Protein AF-A0A1G9NU63-F1 (afdb_monomer_lite)

Structure (mmCIF, N/CA/C/O backbone):
data_AF-A0A1G9NU63-F1
#
_entry.id   AF-A0A1G9NU63-F1
#
loop_
_atom_site.group_PDB
_atom_site.id
_atom_site.type_symbol
_atom_site.label_atom_id
_atom_site.label_alt_id
_atom_site.label_comp_id
_atom_site.label_asym_id
_atom_site.label_entity_id
_atom_site.label_seq_id
_atom_site.pdbx_PDB_ins_code
_atom_site.Cartn_x
_atom_site.Cartn_y
_atom_site.Cartn_z
_atom_site.occupancy
_atom_site.B_iso_or_equiv
_atom_site.auth_seq_id
_atom_site.auth_comp_id
_atom_site.auth_asym_id
_atom_site.auth_atom_id
_atom_site.pdbx_PDB_model_num
ATOM 1 N N . MET A 1 1 ? 9.792 -2.516 23.838 1.00 51.31 1 MET A N 1
ATOM 2 C CA . MET A 1 1 ? 8.933 -1.411 23.366 1.00 51.31 1 MET A CA 1
ATOM 3 C C . MET A 1 1 ? 9.734 -0.629 22.354 1.00 51.31 1 MET A C 1
ATOM 5 O O . MET A 1 1 ? 10.845 -0.239 22.684 1.00 51.31 1 MET A O 1
ATOM 9 N N . ILE A 1 2 ? 9.206 -0.459 21.147 1.00 63.31 2 ILE A N 1
ATOM 10 C CA . ILE A 1 2 ? 9.801 0.417 20.136 1.00 63.31 2 ILE A CA 1
ATOM 11 C C . ILE A 1 2 ? 9.764 1.854 20.677 1.00 63.31 2 ILE A C 1
ATOM 13 O O . ILE A 1 2 ? 8.702 2.333 21.075 1.00 63.31 2 ILE A O 1
ATOM 17 N N . GLU A 1 3 ? 10.911 2.529 20.731 1.00 85.31 3 GLU A N 1
ATOM 18 C CA . GLU A 1 3 ? 10.996 3.927 21.155 1.00 85.31 3 GLU A CA 1
ATOM 19 C C . GLU A 1 3 ? 10.728 4.834 19.948 1.00 85.31 3 GLU A C 1
ATOM 21 O O . GLU A 1 3 ? 11.630 5.141 19.172 1.00 85.31 3 GLU A O 1
ATOM 26 N N . LEU A 1 4 ? 9.464 5.242 19.769 1.00 91.00 4 LEU A N 1
ATOM 27 C CA . LEU A 1 4 ? 9.032 6.019 18.598 1.00 91.00 4 LEU A CA 1
ATOM 28 C C . LEU A 1 4 ? 9.867 7.295 18.393 1.00 91.00 4 LEU A C 1
ATOM 30 O O . LEU A 1 4 ? 10.166 7.634 17.254 1.00 91.00 4 LEU A O 1
ATOM 34 N N . GLN A 1 5 ? 10.266 7.974 19.476 1.00 92.00 5 GLN A N 1
ATOM 35 C CA . GLN A 1 5 ? 11.103 9.176 19.400 1.00 92.00 5 GLN A CA 1
ATOM 36 C C . GLN A 1 5 ? 12.458 8.888 18.730 1.00 92.00 5 GLN A C 1
ATOM 38 O O . GLN A 1 5 ? 12.863 9.632 17.845 1.00 92.00 5 GLN A O 1
ATOM 43 N N . GLY A 1 6 ? 13.116 7.779 19.086 1.00 91.62 6 GLY A N 1
ATOM 44 C CA . GLY A 1 6 ? 14.399 7.399 18.491 1.00 91.62 6 GLY A CA 1
ATOM 45 C C . GLY A 1 6 ? 14.294 7.134 16.989 1.00 91.62 6 GLY A C 1
ATOM 46 O O . GLY A 1 6 ? 15.113 7.635 16.226 1.00 91.62 6 GLY A O 1
ATOM 47 N N . LEU A 1 7 ? 13.239 6.433 16.557 1.00 91.06 7 LEU A N 1
ATOM 48 C CA . LEU A 1 7 ? 13.000 6.163 15.134 1.00 91.06 7 LEU A CA 1
ATOM 49 C C . LEU A 1 7 ? 12.723 7.437 14.331 1.00 91.06 7 LEU A C 1
ATOM 51 O O . LEU A 1 7 ? 13.228 7.583 13.220 1.00 91.06 7 LEU A O 1
ATOM 55 N N . ILE A 1 8 ? 11.916 8.364 14.863 1.00 92.81 8 ILE A N 1
ATOM 56 C CA . ILE A 1 8 ? 11.651 9.609 14.130 1.00 92.81 8 ILE A CA 1
ATOM 57 C C . ILE A 1 8 ? 12.892 10.502 14.056 1.00 92.81 8 ILE A C 1
ATOM 59 O O . ILE A 1 8 ? 13.082 11.158 13.036 1.00 92.81 8 ILE A O 1
ATOM 63 N N . ASP A 1 9 ? 13.751 10.496 15.079 1.00 92.38 9 ASP A N 1
ATOM 64 C CA . ASP A 1 9 ? 15.001 11.261 15.075 1.00 92.38 9 ASP A CA 1
ATOM 65 C C . ASP A 1 9 ? 16.014 10.674 14.080 1.00 92.38 9 ASP A C 1
ATOM 67 O O . ASP A 1 9 ? 16.633 11.425 13.324 1.00 92.38 9 ASP A O 1
ATOM 71 N N . GLU A 1 10 ? 16.142 9.344 14.029 1.00 92.12 10 GLU A N 1
ATOM 72 C CA . GLU A 1 10 ? 17.009 8.627 13.082 1.00 92.12 10 GLU A CA 1
ATOM 73 C C . GLU A 1 10 ? 16.644 8.930 11.621 1.00 92.12 10 GLU A C 1
ATOM 75 O O . GLU A 1 10 ? 17.516 9.214 10.799 1.00 92.12 10 GLU A O 1
ATOM 80 N N . HIS A 1 11 ? 15.345 8.943 11.318 1.00 91.44 11 HIS A N 1
ATOM 81 C CA . HIS A 1 11 ? 14.812 9.113 9.962 1.00 91.44 11 HIS A CA 1
ATOM 82 C C . HIS A 1 11 ? 14.377 10.554 9.638 1.00 91.44 11 HIS A C 1
ATOM 84 O O . HIS A 1 11 ? 13.784 10.827 8.589 1.00 91.44 11 HIS A O 1
ATOM 90 N N . GLY A 1 12 ? 14.648 11.507 10.536 1.00 90.81 12 GLY A N 1
ATOM 91 C CA . GLY A 1 12 ? 14.327 12.925 10.346 1.00 90.81 12 GLY A CA 1
ATOM 92 C C . GLY A 1 12 ? 12.831 13.221 10.161 1.00 90.81 12 GLY A C 1
ATOM 93 O O . GLY A 1 12 ? 12.467 14.160 9.445 1.00 90.81 12 GLY A O 1
ATOM 94 N N . VAL A 1 13 ? 11.953 12.418 10.765 1.00 92.25 13 VAL A N 1
ATOM 95 C CA . VAL A 1 13 ? 10.498 12.622 10.780 1.00 92.25 13 VAL A CA 1
ATOM 96 C C . VAL A 1 13 ? 10.135 13.676 11.830 1.00 92.25 13 VAL A C 1
ATOM 98 O O . VAL A 1 13 ? 10.615 13.648 12.958 1.00 92.25 13 VAL A O 1
ATOM 101 N N . VAL A 1 14 ? 9.281 14.641 11.467 1.00 92.38 14 VAL A N 1
ATOM 102 C CA . VAL A 1 14 ? 8.998 15.823 12.309 1.00 92.38 14 VAL A CA 1
ATOM 103 C C . VAL A 1 14 ? 8.096 15.472 13.491 1.00 92.38 14 VAL A C 1
ATOM 105 O O . VAL A 1 14 ? 8.274 15.987 14.597 1.00 92.38 14 VAL A O 1
ATOM 108 N N . GLY A 1 15 ? 7.118 14.606 13.256 1.00 94.12 15 GLY A N 1
ATOM 109 C CA . GLY A 1 15 ? 6.217 14.099 14.276 1.00 94.12 15 GLY A CA 1
ATOM 110 C C . GLY A 1 15 ? 5.492 12.856 13.795 1.00 94.12 15 GLY A C 1
ATOM 111 O O . GLY A 1 15 ? 5.301 12.658 12.595 1.00 94.12 15 GLY A O 1
ATOM 112 N N . ALA A 1 16 ? 5.102 12.002 14.734 1.00 96.19 16 ALA A N 1
ATOM 113 C CA . ALA A 1 16 ? 4.433 10.752 14.423 1.00 96.19 16 ALA A CA 1
ATOM 114 C C . ALA A 1 16 ? 3.448 10.323 15.510 1.00 96.19 16 ALA A C 1
ATOM 116 O O . ALA A 1 16 ? 3.637 10.597 16.696 1.00 96.19 16 ALA A O 1
ATOM 117 N N . GLN A 1 17 ? 2.423 9.594 15.082 1.00 96.75 17 GLN A N 1
ATOM 118 C CA . GLN A 1 17 ? 1.586 8.750 15.920 1.00 96.75 17 GLN A CA 1
ATOM 119 C C . GLN A 1 17 ? 1.702 7.310 15.444 1.00 96.75 17 GLN A C 1
ATOM 121 O O . GLN A 1 17 ? 1.628 7.038 14.245 1.00 96.75 17 GLN A O 1
ATOM 126 N N . PHE A 1 18 ? 1.805 6.391 16.389 1.00 96.06 18 PHE A N 1
ATOM 127 C CA . PHE A 1 18 ? 1.842 4.963 16.133 1.00 96.06 18 PHE A CA 1
ATOM 128 C C . PHE A 1 18 ? 0.811 4.267 17.016 1.00 96.06 18 PHE A C 1
ATOM 130 O O . PHE A 1 18 ? 0.725 4.570 18.204 1.00 96.06 18 PHE A O 1
ATOM 137 N N . ALA A 1 19 ? 0.037 3.347 16.446 1.00 96.81 19 ALA A N 1
ATOM 138 C CA . ALA A 1 19 ? -0.950 2.564 17.178 1.00 96.81 19 ALA A CA 1
ATOM 139 C C . ALA A 1 19 ? -0.943 1.098 16.735 1.00 96.81 19 ALA A C 1
ATOM 141 O O . ALA A 1 19 ? -0.814 0.794 15.546 1.00 96.81 19 ALA A O 1
ATOM 142 N N . VAL A 1 20 ? -1.139 0.198 17.698 1.00 96.31 20 VAL A N 1
ATOM 143 C CA . VAL A 1 20 ? -1.258 -1.247 17.487 1.00 96.31 20 VAL A CA 1
ATOM 144 C C . VAL A 1 20 ? -2.533 -1.747 18.147 1.00 96.31 20 VAL A C 1
ATOM 146 O O . VAL A 1 20 ? -2.765 -1.475 19.321 1.00 96.31 20 VAL A O 1
ATOM 149 N N . LEU A 1 21 ? -3.338 -2.499 17.400 1.00 96.75 21 LEU A N 1
ATOM 150 C CA . LEU A 1 21 ? -4.354 -3.399 17.937 1.00 96.75 21 LEU A CA 1
ATOM 151 C C . LEU A 1 21 ? -3.729 -4.786 18.079 1.00 96.75 21 LEU A C 1
ATOM 153 O O . LEU A 1 21 ? -3.285 -5.348 17.078 1.00 96.75 21 LEU A O 1
ATOM 157 N N . ALA A 1 22 ? -3.720 -5.326 19.292 1.00 94.62 22 ALA A N 1
ATOM 158 C CA . ALA A 1 22 ? -3.326 -6.699 19.596 1.00 94.62 22 ALA A CA 1
ATOM 159 C C . ALA A 1 22 ? -4.117 -7.181 20.819 1.00 94.62 22 ALA A C 1
ATOM 161 O O . ALA A 1 22 ? -4.454 -6.381 21.689 1.00 94.62 22 ALA A O 1
ATOM 162 N N . ASP A 1 23 ? -4.475 -8.466 20.861 1.00 91.81 23 ASP A N 1
ATOM 163 C CA . ASP A 1 23 ? -5.262 -9.059 21.957 1.00 91.81 23 ASP A CA 1
ATOM 164 C C . ASP A 1 23 ? -6.577 -8.309 22.276 1.00 91.81 23 ASP A C 1
ATOM 166 O O . ASP A 1 23 ? -7.064 -8.307 23.403 1.00 91.81 23 ASP A O 1
ATOM 170 N N . GLY A 1 24 ? -7.173 -7.661 21.265 1.00 90.44 24 GLY A N 1
ATOM 171 C CA . GLY A 1 24 ? -8.412 -6.880 21.387 1.00 90.44 24 GLY A CA 1
ATOM 172 C C . GLY A 1 24 ? -8.237 -5.445 21.903 1.00 90.44 24 GLY A C 1
ATOM 173 O O . GLY A 1 24 ? -9.181 -4.652 21.805 1.00 90.44 24 GLY A O 1
ATOM 174 N N . GLU A 1 25 ? -7.039 -5.088 22.360 1.00 94.19 25 GLU A N 1
ATOM 175 C CA . GLU A 1 25 ? -6.704 -3.792 22.949 1.00 94.19 25 GLU A CA 1
ATOM 176 C C . GLU A 1 25 ? -5.893 -2.920 21.986 1.00 94.19 25 GLU A C 1
ATOM 178 O O . GLU A 1 25 ? -5.091 -3.416 21.193 1.00 94.19 25 GLU A O 1
ATOM 183 N N . ILE A 1 26 ? -6.098 -1.601 22.055 1.00 96.69 26 ILE A N 1
ATOM 184 C CA . ILE A 1 26 ? -5.335 -0.630 21.262 1.00 96.69 26 ILE A CA 1
ATOM 185 C C . ILE A 1 26 ? -4.326 0.063 22.172 1.00 96.69 26 ILE A C 1
ATOM 187 O O . ILE A 1 26 ? -4.708 0.700 23.150 1.00 96.69 26 ILE A O 1
ATOM 191 N N . THR A 1 27 ? -3.047 -0.031 21.817 1.00 95.06 27 THR A N 1
ATOM 192 C CA . THR A 1 27 ? -1.965 0.742 22.438 1.00 95.06 27 THR A CA 1
ATOM 193 C C . THR A 1 27 ? -1.426 1.745 21.431 1.00 95.06 27 THR A C 1
ATOM 195 O O . THR A 1 27 ? -1.140 1.380 20.291 1.00 95.06 27 THR A O 1
ATOM 198 N N . ASP A 1 28 ? -1.274 2.999 21.840 1.00 95.94 28 ASP A N 1
ATOM 199 C CA . ASP A 1 28 ? -0.834 4.094 20.986 1.00 95.94 28 ASP A CA 1
ATOM 200 C C . ASP A 1 28 ? 0.178 5.014 21.673 1.00 95.94 28 ASP A C 1
ATOM 202 O O . ASP A 1 28 ? 0.192 5.196 22.889 1.00 95.94 28 ASP A O 1
ATOM 206 N N . VAL A 1 29 ? 1.060 5.588 20.860 1.00 95.94 29 VAL A N 1
ATOM 207 C CA . VAL A 1 29 ? 2.108 6.517 21.282 1.00 95.94 29 VAL A CA 1
ATOM 208 C C . VAL A 1 29 ? 2.256 7.635 20.254 1.00 95.94 29 VAL A C 1
ATOM 210 O O . VAL A 1 29 ? 1.954 7.470 19.071 1.00 95.94 29 VAL A O 1
ATOM 213 N N . ALA A 1 30 ? 2.732 8.787 20.714 1.00 96.75 30 ALA A N 1
ATOM 214 C CA . ALA A 1 30 ? 2.957 9.974 19.901 1.00 96.75 30 ALA A CA 1
ATOM 215 C C . ALA A 1 30 ? 4.318 10.596 20.230 1.00 96.75 30 ALA A C 1
ATOM 217 O O . ALA A 1 30 ? 4.755 10.556 21.381 1.00 96.75 30 ALA A O 1
ATOM 218 N N . ALA A 1 31 ? 4.974 11.168 19.221 1.00 95.94 31 ALA A N 1
ATOM 219 C CA . ALA A 1 31 ? 6.286 11.798 19.339 1.00 95.94 31 ALA A CA 1
ATOM 220 C C . ALA A 1 31 ? 6.438 12.972 18.354 1.00 95.94 31 ALA A C 1
ATOM 222 O O . ALA A 1 31 ? 5.769 13.023 17.319 1.00 95.94 31 ALA A O 1
ATOM 223 N N . GLY A 1 32 ? 7.333 13.914 18.665 1.00 94.56 32 GLY A N 1
ATOM 224 C CA . GLY A 1 32 ? 7.626 15.077 17.820 1.00 94.56 32 GLY A CA 1
ATOM 225 C C . GLY A 1 32 ? 6.527 16.153 17.776 1.00 94.56 32 GLY A C 1
ATOM 226 O O . GLY A 1 32 ? 5.775 16.354 18.735 1.00 94.56 32 GLY A O 1
ATOM 227 N N . VAL A 1 33 ? 6.465 16.903 16.669 1.00 92.12 33 VAL A N 1
ATOM 228 C CA . VAL A 1 33 ? 5.563 18.060 16.495 1.00 92.12 33 VAL A CA 1
ATOM 229 C C . VAL A 1 33 ? 4.718 17.977 15.217 1.00 92.12 33 VAL A C 1
ATOM 231 O O . VAL A 1 33 ? 5.144 17.463 14.187 1.00 92.12 33 VAL A O 1
ATOM 234 N N . LEU A 1 34 ? 3.506 18.536 15.258 1.00 86.12 34 LEU A N 1
ATOM 235 C CA . LEU A 1 34 ? 2.566 18.534 14.127 1.00 86.12 34 LEU A CA 1
ATOM 236 C C . LEU A 1 34 ? 3.050 19.381 12.946 1.00 86.12 34 LEU A C 1
ATOM 238 O O . LEU A 1 34 ? 2.721 19.110 11.794 1.00 86.12 34 LEU A O 1
ATOM 242 N N . SER A 1 35 ? 3.811 20.435 13.232 1.00 80.62 35 SER A N 1
ATOM 243 C CA . SER A 1 35 ? 4.345 21.350 12.229 1.00 80.62 35 SER A CA 1
ATOM 244 C C . SER A 1 35 ? 5.632 21.984 12.733 1.00 80.62 35 SER A C 1
ATOM 246 O O . SER A 1 35 ? 5.705 22.422 13.882 1.00 80.62 35 SER A O 1
ATOM 248 N N . ALA A 1 36 ? 6.628 22.101 11.853 1.00 75.25 36 ALA A N 1
ATOM 249 C CA . ALA A 1 36 ? 7.880 22.790 12.155 1.00 75.25 36 ALA A CA 1
ATOM 250 C C . ALA A 1 36 ? 7.665 24.273 12.518 1.00 75.25 36 ALA A C 1
ATOM 252 O O . ALA A 1 36 ? 8.425 24.825 13.311 1.00 75.25 36 ALA A O 1
ATOM 253 N N . GLY A 1 37 ? 6.618 24.901 11.967 1.00 81.56 37 GLY A N 1
ATOM 254 C CA . GLY A 1 37 ? 6.305 26.309 12.206 1.00 81.56 37 GLY A CA 1
ATOM 255 C C . GLY A 1 37 ? 5.652 26.554 13.565 1.00 81.56 37 GLY A C 1
ATOM 256 O O . GLY A 1 37 ? 6.129 27.382 14.334 1.00 81.56 37 GLY A O 1
ATOM 257 N N . THR A 1 38 ? 4.570 25.833 13.881 1.00 85.06 38 THR A N 1
ATOM 258 C CA . THR A 1 38 ? 3.850 26.029 15.155 1.00 85.06 38 THR A CA 1
ATOM 259 C C . THR A 1 38 ? 4.517 25.316 16.322 1.00 85.06 38 THR A C 1
ATOM 261 O O . THR A 1 38 ? 4.305 25.703 17.469 1.00 85.06 38 THR A O 1
ATOM 264 N N . ARG A 1 39 ? 5.296 24.262 16.040 1.00 87.75 39 ARG A N 1
ATOM 265 C CA . ARG A 1 39 ? 5.914 23.369 17.029 1.00 87.75 39 ARG A CA 1
ATOM 266 C C . ARG A 1 39 ? 4.911 22.785 18.031 1.00 87.75 39 ARG A C 1
ATOM 268 O O . ARG A 1 39 ? 5.302 22.380 19.122 1.00 87.75 39 ARG A O 1
ATOM 275 N N . ALA A 1 40 ? 3.627 22.745 17.665 1.00 90.88 40 ALA A N 1
ATOM 276 C CA . ALA A 1 40 ? 2.598 22.132 18.490 1.00 90.88 40 ALA A CA 1
ATOM 277 C C . ALA A 1 40 ? 2.935 20.643 18.676 1.00 90.88 40 ALA A C 1
ATOM 279 O O . ALA A 1 40 ? 3.215 19.978 17.672 1.00 90.88 40 ALA A O 1
ATOM 280 N N . PRO A 1 41 ? 2.946 20.122 19.914 1.00 93.88 41 PRO A N 1
ATOM 281 C CA . PRO A 1 41 ? 3.305 18.733 20.160 1.00 93.88 41 PRO A CA 1
ATOM 282 C C . PRO A 1 41 ? 2.293 17.799 19.502 1.00 93.88 41 PRO A C 1
ATOM 284 O O . PRO A 1 41 ? 1.092 18.081 19.501 1.00 93.88 41 PRO A O 1
ATOM 287 N N . VAL A 1 42 ? 2.775 16.678 18.967 1.00 95.19 42 VAL A N 1
ATOM 288 C CA . VAL A 1 42 ? 1.884 15.573 18.607 1.00 95.19 42 VAL A CA 1
ATOM 289 C C . VAL A 1 42 ? 1.388 14.924 19.897 1.00 95.19 42 VAL A C 1
ATOM 291 O O . VAL A 1 42 ? 2.164 14.613 20.797 1.00 95.19 42 VAL A O 1
ATOM 294 N N . THR A 1 43 ? 0.082 14.714 19.986 1.00 95.31 43 THR A N 1
ATOM 295 C CA . THR A 1 43 ? -0.582 13.924 21.035 1.00 95.31 43 THR A CA 1
ATOM 296 C C . THR A 1 43 ? -1.236 12.705 20.398 1.00 95.31 43 THR A C 1
ATOM 298 O O . THR A 1 43 ? -1.417 12.700 19.187 1.00 95.31 43 THR A O 1
ATOM 301 N N . THR A 1 44 ? -1.652 11.696 21.164 1.00 95.62 44 THR A N 1
ATOM 302 C CA . THR A 1 44 ? -2.426 10.546 20.638 1.00 95.62 44 THR A CA 1
ATOM 303 C C . THR A 1 44 ? -3.790 10.944 20.058 1.00 95.62 44 THR A C 1
ATOM 305 O O . THR A 1 44 ? -4.319 10.256 19.195 1.00 95.62 44 THR A O 1
ATOM 308 N N . GLU A 1 45 ? -4.312 12.106 20.455 1.00 94.94 45 GLU A N 1
ATOM 309 C CA . GLU A 1 45 ? -5.582 12.672 19.974 1.00 94.94 45 GLU A CA 1
ATOM 310 C C . GLU A 1 45 ? -5.410 13.609 18.767 1.00 94.94 45 GLU A C 1
ATOM 312 O O . GLU A 1 45 ? -6.377 14.160 18.243 1.00 94.94 45 GLU A O 1
ATOM 317 N N . SER A 1 46 ? -4.170 13.859 18.337 1.00 94.19 46 SER A N 1
ATOM 318 C CA . SER A 1 46 ? -3.915 14.718 17.182 1.00 94.19 46 SER A CA 1
ATOM 319 C C . SER A 1 46 ? -4.471 14.093 15.903 1.00 94.19 46 SER A C 1
ATOM 321 O O . SER A 1 46 ? -4.386 12.883 15.701 1.00 94.19 46 SER A O 1
ATOM 323 N N . LEU A 1 47 ? -5.019 14.925 15.020 1.00 92.19 47 LEU A N 1
ATOM 324 C CA . LEU A 1 47 ? -5.573 14.477 13.745 1.00 92.19 47 LEU A CA 1
ATOM 325 C C . LEU A 1 47 ? -4.545 14.643 12.628 1.00 92.19 47 LEU A C 1
ATOM 327 O O . LEU A 1 47 ? -3.959 15.717 12.474 1.00 92.19 47 LEU A O 1
ATOM 331 N N . PHE A 1 48 ? -4.395 13.607 11.806 1.00 91.62 48 PHE A N 1
ATOM 332 C CA . PHE A 1 48 ? -3.616 13.649 10.570 1.00 91.62 48 PHE A CA 1
ATOM 333 C C . PHE A 1 48 ? -4.527 13.367 9.383 1.00 91.62 48 PHE A C 1
ATOM 335 O O . PHE A 1 48 ? -5.496 12.611 9.482 1.00 91.62 48 PHE A O 1
ATOM 342 N N . GLN A 1 49 ? -4.208 13.954 8.230 1.00 89.75 49 GLN A N 1
ATOM 343 C CA . GLN A 1 49 ? -4.858 13.551 6.990 1.00 89.75 49 GLN A CA 1
ATOM 344 C C . GLN A 1 49 ? -4.416 12.132 6.632 1.00 89.75 49 GLN A C 1
ATOM 346 O O . GLN A 1 49 ? -3.231 11.885 6.421 1.00 89.75 49 GLN A O 1
ATOM 351 N N . ILE A 1 50 ? -5.371 11.215 6.489 1.00 89.75 50 ILE A N 1
ATOM 352 C CA . ILE A 1 50 ? -5.083 9.810 6.150 1.00 89.75 50 ILE A CA 1
ATOM 353 C C . ILE A 1 50 ? -5.025 9.555 4.638 1.00 89.75 50 ILE A C 1
ATOM 355 O O . ILE A 1 50 ? -4.995 8.411 4.185 1.00 89.75 50 ILE A O 1
ATOM 359 N N . ALA A 1 51 ? -5.036 10.630 3.842 1.00 90.75 51 ALA A N 1
ATOM 360 C CA . ALA A 1 51 ? -4.855 10.611 2.395 1.00 90.75 51 ALA A CA 1
ATOM 361 C C . ALA A 1 51 ? -5.643 9.465 1.724 1.00 90.75 51 ALA A C 1
ATOM 363 O O . ALA A 1 51 ? -6.857 9.345 1.916 1.00 90.75 51 ALA A O 1
ATOM 364 N N . SER A 1 52 ? -4.975 8.611 0.944 1.00 91.38 52 SER A N 1
ATOM 365 C CA . SER A 1 52 ? -5.629 7.530 0.202 1.00 91.38 52 SER A CA 1
ATOM 366 C C . SER A 1 52 ? -6.222 6.416 1.066 1.00 91.38 52 SER A C 1
ATOM 368 O O . SER A 1 52 ? -7.073 5.705 0.544 1.00 91.38 52 SER A O 1
ATOM 370 N N . ILE A 1 53 ? -5.906 6.306 2.363 1.00 93.19 53 ILE A N 1
ATOM 371 C CA . ILE A 1 53 ? -6.626 5.377 3.256 1.00 93.19 53 ILE A CA 1
ATOM 372 C C . ILE A 1 53 ? -8.128 5.728 3.302 1.00 93.19 53 ILE A C 1
ATOM 374 O O . ILE A 1 53 ? -8.966 4.847 3.472 1.00 93.19 53 ILE A O 1
ATOM 378 N N . THR A 1 54 ? -8.503 6.985 3.022 1.00 91.94 54 THR A N 1
ATOM 379 C CA . THR A 1 54 ? -9.905 7.413 2.823 1.00 91.94 54 THR A CA 1
ATOM 380 C C . THR A 1 54 ? -10.669 6.525 1.830 1.00 91.94 54 THR A C 1
ATOM 382 O O . THR A 1 54 ? -11.870 6.327 1.988 1.00 91.94 54 THR A O 1
ATOM 385 N N . LYS A 1 55 ? -9.999 5.947 0.822 1.00 90.19 55 LYS A N 1
ATOM 386 C CA . LYS A 1 55 ? -10.638 5.064 -0.169 1.00 90.19 55 LYS A CA 1
ATOM 387 C C . LYS A 1 55 ? -11.263 3.831 0.472 1.00 90.19 55 LYS A C 1
ATOM 389 O O . LYS A 1 55 ? -12.324 3.400 0.035 1.00 90.19 55 LYS A O 1
ATOM 394 N N . VAL A 1 56 ? -10.646 3.312 1.531 1.00 91.31 56 VAL A N 1
ATOM 395 C CA . VAL A 1 56 ? -11.171 2.171 2.283 1.00 91.31 56 VAL A CA 1
ATOM 396 C C . VAL A 1 56 ? -12.507 2.527 2.943 1.00 91.31 56 VAL A C 1
ATOM 398 O O . VAL A 1 56 ? -13.448 1.736 2.920 1.00 91.31 56 VAL A O 1
ATOM 401 N N . TRP A 1 57 ? -12.625 3.742 3.483 1.00 88.75 57 TRP A N 1
ATOM 402 C CA . TRP A 1 57 ? -13.870 4.235 4.071 1.00 88.75 57 TRP A CA 1
ATOM 403 C C . TRP A 1 57 ? -14.968 4.362 3.022 1.00 88.75 57 TRP A C 1
ATOM 405 O O . TRP A 1 57 ? -16.064 3.845 3.224 1.00 88.75 57 TRP A O 1
ATOM 415 N N . THR A 1 58 ? -14.663 4.972 1.872 1.00 89.88 58 THR A N 1
ATOM 416 C CA . THR A 1 58 ? -15.610 5.046 0.753 1.00 89.88 58 THR A CA 1
ATOM 417 C C . THR A 1 58 ? -16.049 3.653 0.306 1.00 89.88 58 THR A C 1
ATOM 419 O O . THR A 1 58 ? -17.244 3.412 0.178 1.00 89.88 58 THR A O 1
ATOM 422 N N . ALA A 1 59 ? -15.109 2.721 0.121 1.00 90.88 59 ALA A N 1
ATOM 423 C CA . ALA A 1 59 ? -15.421 1.348 -0.266 1.00 90.88 59 ALA A CA 1
ATOM 424 C C . ALA A 1 59 ? -16.312 0.644 0.770 1.00 90.88 59 ALA A C 1
ATOM 426 O O . ALA A 1 59 ? -17.200 -0.113 0.399 1.00 90.88 59 ALA A O 1
ATOM 427 N N . THR A 1 60 ? -16.130 0.939 2.059 1.00 91.88 60 THR A N 1
ATOM 428 C CA . THR A 1 60 ? -16.964 0.384 3.138 1.00 91.88 60 THR A CA 1
ATOM 429 C C . THR A 1 60 ? -18.390 0.919 3.071 1.00 91.88 60 THR A C 1
ATOM 431 O O . THR A 1 60 ? -19.337 0.148 3.161 1.00 91.88 60 THR A O 1
ATOM 434 N N . LEU A 1 61 ? -18.559 2.225 2.845 1.00 91.06 61 LEU A N 1
ATOM 435 C CA . LEU A 1 61 ? -19.883 2.826 2.655 1.00 91.06 61 LEU A CA 1
ATOM 436 C C . LEU A 1 61 ? -20.592 2.264 1.414 1.00 91.06 61 LEU A C 1
ATOM 438 O O . LEU A 1 61 ? -21.792 2.014 1.451 1.00 91.06 61 LEU A O 1
ATOM 442 N N . VAL A 1 62 ? -19.849 2.038 0.328 1.00 89.88 62 VAL A N 1
ATOM 443 C CA . VAL A 1 62 ? -20.357 1.374 -0.883 1.00 89.88 62 VAL A CA 1
ATOM 444 C C . VAL A 1 62 ? -20.793 -0.057 -0.567 1.00 89.88 62 VAL A C 1
ATOM 446 O O . VAL A 1 62 ? -21.896 -0.444 -0.942 1.00 89.88 62 VAL A O 1
ATOM 449 N N . GLN A 1 63 ? -19.979 -0.822 0.166 1.00 93.00 63 GLN A N 1
ATOM 450 C CA . GLN A 1 63 ? -20.324 -2.187 0.557 1.00 93.00 63 GLN A CA 1
ATOM 451 C C . GLN A 1 63 ? -21.569 -2.237 1.451 1.00 93.00 63 GLN A C 1
ATOM 453 O O . GLN A 1 63 ? -22.371 -3.152 1.303 1.00 93.00 63 GLN A O 1
ATOM 458 N N . GLU A 1 64 ? -21.791 -1.255 2.328 1.00 92.50 64 GLU A N 1
ATOM 459 C CA . GLU A 1 64 ? -23.035 -1.198 3.107 1.00 92.50 64 GLU A CA 1
ATOM 460 C C . GLU A 1 64 ? -24.271 -1.004 2.226 1.00 92.50 64 GLU A C 1
ATOM 462 O O . GLU A 1 64 ? -25.278 -1.679 2.420 1.00 92.50 64 GLU A O 1
ATOM 467 N N . LEU A 1 65 ? -24.193 -0.166 1.187 1.00 92.19 65 LEU A N 1
ATOM 468 C CA . LEU A 1 65 ? -25.293 -0.034 0.224 1.00 92.19 65 LEU A CA 1
ATOM 469 C C . LEU A 1 65 ? -25.571 -1.349 -0.515 1.00 92.19 65 LEU A C 1
ATOM 471 O O . LEU A 1 65 ? -26.730 -1.654 -0.798 1.00 92.19 65 LEU A O 1
ATOM 475 N N . VAL A 1 66 ? -24.531 -2.136 -0.803 1.00 91.81 66 VAL A N 1
ATOM 476 C CA . VAL A 1 66 ? -24.671 -3.475 -1.395 1.00 91.81 66 VAL A CA 1
ATOM 477 C C . VAL A 1 66 ? -25.342 -4.432 -0.414 1.00 91.81 66 VAL A C 1
ATOM 479 O O . VAL A 1 66 ? -26.293 -5.119 -0.780 1.00 91.81 66 VAL A O 1
ATOM 482 N N . ASN A 1 67 ? -24.913 -4.432 0.851 1.00 91.88 67 ASN A N 1
ATOM 483 C CA . ASN A 1 67 ? -25.505 -5.261 1.904 1.00 91.88 67 ASN A CA 1
ATOM 484 C C . ASN A 1 67 ? -26.994 -4.940 2.121 1.00 91.88 67 ASN A C 1
ATOM 486 O O . ASN A 1 67 ? -27.797 -5.837 2.367 1.00 91.88 67 ASN A O 1
ATOM 490 N N . GLU A 1 68 ? -27.372 -3.666 1.995 1.00 94.62 68 GLU A N 1
ATOM 491 C CA . GLU A 1 68 ? -28.760 -3.192 2.054 1.00 94.62 68 GLU A CA 1
ATOM 492 C C . GLU A 1 68 ? -29.575 -3.513 0.781 1.00 94.62 68 GLU A C 1
ATOM 494 O O . GLU A 1 68 ? -30.766 -3.203 0.724 1.00 94.62 68 GLU A O 1
ATOM 499 N N . GLY A 1 69 ? -28.963 -4.101 -0.254 1.00 91.56 69 GLY A N 1
ATOM 500 C CA . GLY A 1 69 ? -29.602 -4.380 -1.546 1.00 91.56 69 GLY A CA 1
ATOM 501 C C . GLY A 1 69 ? -29.906 -3.124 -2.370 1.00 91.56 69 GLY A C 1
ATOM 502 O O . GLY A 1 69 ? -30.758 -3.151 -3.257 1.00 91.56 69 GLY A O 1
ATOM 503 N N . ARG A 1 70 ? -29.250 -2.002 -2.059 1.00 91.00 70 ARG A N 1
ATOM 504 C CA . ARG A 1 70 ? -29.442 -0.693 -2.709 1.00 91.00 70 ARG A CA 1
ATOM 505 C C . ARG A 1 70 ? -28.428 -0.418 -3.814 1.00 91.00 70 ARG A C 1
ATOM 507 O O . ARG A 1 70 ? -28.583 0.563 -4.539 1.00 91.00 70 ARG A O 1
ATOM 514 N N . LEU A 1 71 ? -27.397 -1.249 -3.914 1.00 88.19 71 LEU A N 1
ATOM 515 C CA . LEU A 1 71 ? -26.373 -1.204 -4.944 1.00 88.19 71 LEU A CA 1
ATOM 516 C C . LEU A 1 71 ? -26.011 -2.634 -5.356 1.00 88.19 71 LEU A C 1
ATOM 518 O O . LEU A 1 71 ? -25.987 -3.529 -4.517 1.00 88.19 71 LEU A O 1
ATOM 522 N N . ASP A 1 72 ? -25.716 -2.830 -6.636 1.00 85.31 72 ASP A N 1
ATOM 523 C CA . ASP A 1 72 ? -25.201 -4.086 -7.179 1.00 85.31 72 ASP A CA 1
ATOM 524 C C . ASP A 1 72 ? -23.753 -3.868 -7.638 1.00 85.31 72 ASP A C 1
ATOM 526 O O . ASP A 1 72 ? -23.482 -2.914 -8.370 1.00 85.31 72 ASP A O 1
ATOM 530 N N . LEU A 1 73 ? -22.825 -4.721 -7.190 1.00 88.44 73 LEU A N 1
ATOM 531 C CA . LEU A 1 73 ? -21.409 -4.643 -7.578 1.00 88.44 73 LEU A CA 1
ATOM 532 C C . LEU A 1 73 ? -21.187 -5.046 -9.039 1.00 88.44 73 LEU A C 1
ATOM 534 O O . LEU A 1 73 ? -20.234 -4.568 -9.651 1.00 88.44 73 LEU A O 1
ATOM 538 N N . ASP A 1 74 ? -22.074 -5.876 -9.590 1.00 86.12 74 ASP A N 1
ATOM 539 C CA . ASP A 1 74 ? -22.029 -6.301 -10.991 1.00 86.12 74 ASP A CA 1
ATOM 540 C C . ASP A 1 74 ? -22.818 -5.349 -11.911 1.00 86.12 74 ASP A C 1
ATOM 542 O O . ASP A 1 74 ? -22.791 -5.474 -13.141 1.00 86.12 74 ASP A O 1
ATOM 546 N N . GLY A 1 75 ? -23.510 -4.367 -11.322 1.00 80.06 75 GLY A N 1
ATOM 547 C CA . GLY A 1 75 ? -24.257 -3.346 -12.039 1.00 80.06 75 GLY A CA 1
ATOM 548 C C . GLY A 1 75 ? -23.341 -2.384 -12.814 1.00 80.06 75 GLY A C 1
ATOM 549 O O . GLY A 1 75 ? -22.234 -2.068 -12.364 1.00 80.06 75 GLY A O 1
ATOM 550 N N . PRO A 1 76 ? -23.778 -1.849 -13.969 1.00 73.81 76 PRO A N 1
ATOM 551 C CA . PRO A 1 76 ? -23.013 -0.842 -14.694 1.00 73.81 76 PRO A CA 1
ATOM 552 C C . PRO A 1 76 ? -22.753 0.399 -13.831 1.00 73.81 76 PRO A C 1
ATOM 554 O O . PRO A 1 76 ? -23.678 1.062 -13.364 1.00 73.81 76 PRO A O 1
ATOM 557 N N . VAL A 1 77 ? -21.482 0.782 -13.675 1.00 72.75 77 VAL A N 1
ATOM 558 C CA . VAL A 1 77 ? -21.101 1.953 -12.860 1.00 72.75 77 VAL A CA 1
ATOM 559 C C . VAL A 1 77 ? -21.786 3.249 -13.319 1.00 72.75 77 VAL A C 1
ATOM 561 O O . VAL A 1 77 ? -22.090 4.112 -12.499 1.00 72.75 77 VAL A O 1
ATOM 564 N N . CYS A 1 78 ? -22.083 3.376 -14.618 1.00 66.81 78 CYS A N 1
ATOM 565 C CA . CYS A 1 78 ? -22.760 4.539 -15.192 1.00 66.81 78 CYS A CA 1
ATOM 566 C C . CYS A 1 78 ? -24.196 4.734 -14.686 1.00 66.81 78 CYS A C 1
ATOM 568 O O . CYS A 1 78 ? -24.698 5.856 -14.746 1.00 66.81 78 CYS A O 1
ATOM 570 N N . ASP A 1 79 ? -24.832 3.685 -14.163 1.00 70.94 79 ASP A N 1
ATOM 571 C CA . ASP A 1 79 ? -26.203 3.750 -13.648 1.00 70.94 79 ASP A CA 1
ATOM 572 C C . ASP A 1 79 ? -26.265 4.477 -12.296 1.00 70.94 79 ASP A C 1
ATOM 574 O O . ASP A 1 79 ? -27.305 5.016 -11.915 1.00 70.94 79 ASP A O 1
ATOM 578 N N . VAL A 1 80 ? -25.136 4.530 -11.582 1.00 71.94 80 VAL A N 1
ATOM 579 C CA . VAL A 1 80 ? -25.024 5.107 -10.234 1.00 71.94 80 VAL A CA 1
ATOM 580 C C . VAL A 1 80 ? -24.049 6.282 -10.153 1.00 71.94 80 VAL A C 1
ATOM 582 O O . VAL A 1 80 ? -24.183 7.138 -9.279 1.00 71.94 80 VAL A O 1
ATOM 585 N N . LEU A 1 81 ? -23.085 6.363 -11.073 1.00 68.38 81 LEU A N 1
ATOM 586 C CA . LEU A 1 81 ? -22.070 7.409 -11.144 1.00 68.38 81 LEU A CA 1
ATOM 587 C C . LEU A 1 81 ? -21.898 7.882 -12.597 1.00 68.38 81 LEU A C 1
ATOM 589 O O . LEU A 1 81 ? -21.064 7.352 -13.330 1.00 68.38 81 LEU A O 1
ATOM 593 N N . PRO A 1 82 ? -22.615 8.936 -13.026 1.00 57.88 82 PRO A N 1
ATOM 594 C CA . PRO A 1 82 ? -22.422 9.537 -14.348 1.00 57.88 82 PRO A CA 1
ATOM 595 C C . PRO A 1 82 ? -21.121 10.371 -14.467 1.00 57.88 82 PRO A C 1
ATOM 597 O O . PRO A 1 82 ? -20.966 11.124 -15.426 1.00 57.88 82 PRO A O 1
ATOM 600 N N . GLY A 1 83 ? -20.190 10.281 -13.503 1.00 56.53 83 GLY A N 1
ATOM 601 C CA . GLY A 1 83 ? -18.971 11.099 -13.404 1.00 56.53 83 GLY A CA 1
ATOM 602 C C . GLY A 1 83 ? -17.813 10.418 -12.651 1.00 56.53 83 GLY A C 1
ATOM 603 O O . GLY A 1 83 ? -17.857 9.225 -12.369 1.00 56.53 83 GLY A O 1
ATOM 604 N N . TRP A 1 84 ? -16.753 11.177 -12.349 1.00 44.41 84 TRP A N 1
ATOM 605 C CA . TRP A 1 84 ? -15.490 10.680 -11.772 1.00 44.41 84 TRP A CA 1
ATOM 606 C C . TRP A 1 84 ? -15.641 10.121 -10.338 1.00 44.41 84 TRP A C 1
ATOM 608 O O . TRP A 1 84 ? -16.478 10.619 -9.581 1.00 44.41 84 TRP A O 1
ATOM 618 N N . PRO A 1 85 ? -14.823 9.129 -9.923 1.00 53.72 85 PRO A N 1
ATOM 619 C CA . PRO A 1 85 ? -14.958 8.480 -8.619 1.00 53.72 85 PRO A CA 1
ATOM 620 C C . PRO A 1 85 ? -14.699 9.424 -7.432 1.00 53.72 85 PRO A C 1
ATOM 622 O O . PRO A 1 85 ? -13.808 10.275 -7.460 1.00 53.72 85 PRO A O 1
ATOM 625 N N . ALA A 1 86 ? -15.479 9.226 -6.365 1.00 52.97 86 ALA A N 1
ATOM 626 C CA . ALA A 1 86 ? -15.439 9.982 -5.117 1.00 52.97 86 ALA A CA 1
ATOM 627 C C . ALA A 1 86 ? -14.475 9.374 -4.082 1.00 52.97 86 ALA A C 1
ATOM 629 O O . ALA A 1 86 ? -14.353 8.158 -3.945 1.00 52.97 86 ALA A O 1
ATOM 630 N N . GLY A 1 87 ? -13.844 10.242 -3.292 1.00 49.53 87 GLY A N 1
ATOM 631 C CA . GLY A 1 87 ? -13.066 9.876 -2.111 1.00 49.53 87 GLY A CA 1
ATOM 632 C C . GLY A 1 87 ? -11.966 10.892 -1.849 1.00 49.53 87 GLY A C 1
ATOM 633 O O . GLY A 1 87 ? -10.895 10.801 -2.448 1.00 49.53 87 GLY A O 1
ATOM 634 N N . SER A 1 88 ? -12.195 11.858 -0.957 1.00 52.78 88 SER A N 1
ATOM 635 C CA . SER A 1 88 ? -11.111 12.746 -0.537 1.00 52.78 88 SER A CA 1
ATOM 636 C C . SER A 1 88 ? -11.146 13.135 0.943 1.00 52.78 88 SER A C 1
ATOM 638 O O . SER A 1 88 ? -12.180 13.461 1.516 1.00 52.78 88 SER A O 1
ATOM 640 N N . ALA A 1 89 ? -9.932 13.092 1.506 1.00 58.50 89 ALA A N 1
ATOM 641 C CA . ALA A 1 89 ? -9.414 13.850 2.643 1.00 58.50 89 ALA A CA 1
ATOM 642 C C . ALA A 1 89 ? -10.105 13.703 4.011 1.00 58.50 89 ALA A C 1
ATOM 644 O O . ALA A 1 89 ? -10.285 14.700 4.710 1.00 58.50 89 ALA A O 1
ATOM 645 N N . LEU A 1 90 ? -10.394 12.474 4.453 1.00 67.94 90 LEU A N 1
ATOM 646 C CA . LEU A 1 90 ? -10.665 12.260 5.878 1.00 67.94 90 LEU A CA 1
ATOM 647 C C . LEU A 1 90 ? -9.400 12.530 6.711 1.00 67.94 90 LEU A C 1
ATOM 649 O O . LEU A 1 90 ? -8.269 12.273 6.280 1.00 67.94 90 LEU A O 1
ATOM 653 N N . ALA A 1 91 ? -9.608 13.041 7.921 1.00 71.81 91 ALA A N 1
ATOM 654 C CA . ALA A 1 91 ? -8.584 13.171 8.946 1.00 71.81 91 ALA A CA 1
ATOM 655 C C . ALA A 1 91 ? -9.041 12.432 10.207 1.00 71.81 91 ALA A C 1
ATOM 657 O O . ALA A 1 91 ? -10.210 12.522 10.579 1.00 71.81 91 ALA A O 1
ATOM 658 N N . MET A 1 92 ? -8.132 11.690 10.836 1.00 80.31 92 MET A N 1
ATOM 659 C CA . MET A 1 92 ? -8.390 10.919 12.060 1.00 80.31 92 MET A CA 1
ATOM 660 C C . MET A 1 92 ? -7.099 10.720 12.857 1.00 80.31 92 MET A C 1
ATOM 662 O O . MET A 1 92 ? -6.014 11.051 12.368 1.00 80.31 92 MET A O 1
ATOM 666 N N . SER A 1 93 ? -7.223 10.205 14.080 1.00 81.19 93 SER A N 1
ATOM 667 C CA . SER A 1 93 ? -6.075 9.805 14.896 1.00 81.19 93 SER A CA 1
ATOM 668 C C . SER A 1 93 ? -5.546 8.426 14.479 1.00 81.19 93 SER A C 1
ATOM 670 O O . SER A 1 93 ? -6.259 7.628 13.861 1.00 81.19 93 SER A O 1
ATOM 672 N N . ALA A 1 94 ? -4.305 8.095 14.855 1.00 78.94 94 ALA A N 1
ATOM 673 C CA . ALA A 1 94 ? -3.767 6.751 14.626 1.00 78.94 94 ALA A CA 1
ATOM 674 C C . ALA A 1 94 ? -4.552 5.664 15.372 1.00 78.94 94 ALA A C 1
ATOM 676 O O . ALA A 1 94 ? -4.624 4.549 14.873 1.00 78.94 94 ALA A O 1
ATOM 677 N N . ARG A 1 95 ? -5.171 5.976 16.519 1.00 85.62 95 ARG A N 1
ATOM 678 C CA . ARG A 1 95 ? -6.014 5.057 17.302 1.00 85.62 95 ARG A CA 1
ATOM 679 C C . ARG A 1 95 ? -7.301 4.666 16.571 1.00 85.62 95 ARG A C 1
ATOM 681 O O . ARG A 1 95 ? -7.747 3.520 16.673 1.00 85.62 95 ARG A O 1
ATOM 688 N N . ASP A 1 96 ? -7.883 5.595 15.817 1.00 81.69 96 ASP A N 1
ATOM 689 C CA . ASP A 1 96 ? -9.141 5.362 15.100 1.00 81.69 96 ASP A CA 1
ATOM 690 C C . ASP A 1 96 ? -8.972 4.373 13.937 1.00 81.69 96 ASP A C 1
ATOM 692 O O . ASP A 1 96 ? -9.904 3.641 13.603 1.00 81.69 96 ASP A O 1
ATOM 696 N N . LEU A 1 97 ? -7.774 4.289 13.346 1.00 81.25 97 LEU A N 1
ATOM 697 C CA . LEU A 1 97 ? -7.495 3.381 12.231 1.00 81.25 97 LEU A CA 1
ATOM 698 C C . LEU A 1 97 ? -7.575 1.890 12.635 1.00 81.25 97 LEU A C 1
ATOM 700 O O . LEU A 1 97 ? -8.304 1.143 11.976 1.00 81.25 97 LEU A O 1
ATOM 704 N N . PRO A 1 98 ? -6.927 1.415 13.720 1.00 83.38 98 PRO A N 1
ATOM 705 C CA . PRO A 1 98 ? -7.151 0.073 14.244 1.00 83.38 98 PRO A CA 1
ATOM 706 C C . PRO A 1 98 ? -8.568 -0.150 14.788 1.00 83.38 98 PRO A C 1
ATOM 708 O O . PRO A 1 98 ? -9.080 -1.264 14.693 1.00 83.38 98 PRO A O 1
ATOM 711 N N . ALA A 1 99 ? -9.242 0.879 15.318 1.00 76.12 99 ALA A N 1
ATOM 712 C CA . ALA A 1 99 ? -10.646 0.753 15.721 1.00 76.12 99 ALA A CA 1
ATOM 713 C C . ALA A 1 99 ? -11.562 0.476 14.513 1.00 76.12 99 ALA A C 1
ATOM 715 O O . ALA A 1 99 ? -12.430 -0.398 14.579 1.00 76.12 99 ALA A O 1
ATOM 716 N N . PHE A 1 100 ? -11.319 1.158 13.392 1.00 83.31 100 PHE A N 1
ATOM 717 C CA . PHE A 1 100 ? -11.972 0.893 12.113 1.00 83.31 100 PHE A CA 1
ATOM 718 C C . PHE A 1 100 ? -11.633 -0.505 11.577 1.00 83.31 100 PHE A C 1
ATOM 720 O O . PHE A 1 100 ? -12.534 -1.238 11.168 1.00 83.31 100 PHE A O 1
ATOM 727 N N . ALA A 1 101 ? -10.365 -0.924 11.662 1.00 82.88 101 ALA A N 1
ATOM 728 C CA . ALA A 1 101 ? -9.953 -2.283 11.315 1.00 82.88 101 ALA A CA 1
ATOM 729 C C . ALA A 1 101 ? -10.717 -3.335 12.136 1.00 82.88 101 ALA A C 1
ATOM 731 O O . ALA A 1 101 ? -11.272 -4.271 11.567 1.00 82.88 101 ALA A O 1
ATOM 732 N N . ARG A 1 102 ? -10.815 -3.159 13.460 1.00 88.12 102 ARG A N 1
ATOM 733 C CA . ARG A 1 102 ? -11.566 -4.052 14.357 1.00 88.12 102 ARG A CA 1
ATOM 734 C C . ARG A 1 102 ? -13.030 -4.184 13.943 1.00 88.12 102 ARG A C 1
ATOM 736 O O . ARG A 1 102 ? -13.547 -5.295 13.928 1.00 88.12 102 ARG A O 1
ATOM 743 N N . MET A 1 103 ? -13.682 -3.077 13.588 1.00 92.12 103 MET A N 1
ATOM 744 C CA . MET A 1 103 ? -15.059 -3.089 13.082 1.00 92.12 103 MET A CA 1
ATOM 745 C C . MET A 1 103 ? -15.175 -3.898 11.779 1.00 92.12 103 MET A C 1
ATOM 747 O O . MET A 1 103 ? -16.070 -4.735 11.659 1.00 92.12 103 MET A O 1
ATOM 751 N N . HIS A 1 104 ? -14.222 -3.731 10.855 1.00 88.69 104 HIS A N 1
ATOM 752 C CA . HIS A 1 104 ? -14.134 -4.514 9.615 1.00 88.69 104 HIS A CA 1
ATOM 753 C C . HIS A 1 104 ? -13.986 -6.016 9.878 1.00 88.69 104 HIS A C 1
ATOM 755 O O . HIS A 1 104 ? -14.668 -6.834 9.264 1.00 88.69 104 HIS A O 1
ATOM 761 N N . LEU A 1 105 ? -13.115 -6.388 10.821 1.00 88.12 105 LEU A N 1
ATOM 762 C CA . LEU A 1 105 ? -12.885 -7.785 11.195 1.00 88.12 105 LEU A CA 1
ATOM 763 C C . LEU A 1 105 ? -14.095 -8.409 11.905 1.00 88.12 105 LEU A C 1
ATOM 765 O O . LEU A 1 105 ? -14.362 -9.593 11.711 1.00 88.12 105 LEU A O 1
ATOM 769 N N . ALA A 1 106 ? -14.822 -7.626 12.704 1.00 87.06 106 ALA A N 1
ATOM 770 C CA . ALA A 1 106 ? -15.979 -8.081 13.473 1.00 87.06 106 ALA A CA 1
ATOM 771 C C . ALA A 1 106 ? -17.275 -8.191 12.650 1.00 87.06 106 ALA A C 1
ATOM 773 O O . ALA A 1 106 ? -18.242 -8.774 13.138 1.00 87.06 106 ALA A O 1
ATOM 774 N N . THR A 1 107 ? -17.310 -7.650 11.429 1.00 84.44 107 THR A N 1
ATOM 775 C CA . THR A 1 107 ? -18.517 -7.588 10.590 1.00 84.44 107 THR A CA 1
ATOM 776 C C . THR A 1 107 ? -18.427 -8.603 9.442 1.00 84.44 107 THR A C 1
ATOM 778 O O . THR A 1 107 ? -17.719 -8.353 8.464 1.00 84.44 107 THR A O 1
ATOM 781 N N . PRO A 1 108 ? -19.144 -9.749 9.493 1.00 87.25 108 PRO A N 1
ATOM 782 C CA . PRO A 1 108 ? -19.017 -10.806 8.483 1.00 87.25 108 PRO A CA 1
ATOM 783 C C . PRO A 1 108 ? -19.334 -10.355 7.054 1.00 87.25 108 PRO A C 1
ATOM 785 O O . PRO A 1 108 ? -18.694 -10.817 6.113 1.00 87.25 108 PRO A O 1
ATOM 788 N N . ALA A 1 109 ? -20.270 -9.415 6.890 1.00 83.81 109 ALA A N 1
ATOM 789 C CA . ALA A 1 109 ? -20.655 -8.879 5.585 1.00 83.81 109 ALA A CA 1
ATOM 790 C C . ALA A 1 109 ? -19.498 -8.172 4.847 1.00 83.81 109 ALA A C 1
ATOM 792 O O . ALA A 1 109 ? -19.519 -8.064 3.627 1.00 83.81 109 ALA A O 1
ATOM 793 N N . PHE A 1 110 ? -18.447 -7.746 5.557 1.00 88.62 110 PHE A N 1
ATOM 794 C CA . PHE A 1 110 ? -17.260 -7.126 4.961 1.00 88.62 110 PHE A CA 1
ATOM 795 C C . PHE A 1 110 ? -16.141 -8.117 4.615 1.00 88.62 110 PHE A C 1
ATOM 797 O O . PHE A 1 110 ? -15.064 -7.711 4.178 1.00 88.62 110 PHE A O 1
ATOM 804 N N . ALA A 1 111 ? -16.352 -9.426 4.787 1.00 88.81 111 ALA A N 1
ATOM 805 C CA . ALA A 1 111 ? -15.364 -10.438 4.407 1.00 88.81 111 ALA A CA 1
ATOM 806 C C . ALA A 1 111 ? -14.986 -10.365 2.918 1.00 88.81 111 ALA A C 1
ATOM 808 O O . ALA A 1 111 ? -13.795 -10.346 2.611 1.00 88.81 111 ALA A O 1
ATOM 809 N N . VAL A 1 112 ? -15.974 -10.192 2.032 1.00 90.31 112 VAL A N 1
ATOM 810 C CA . VAL A 1 112 ? -15.778 -10.110 0.572 1.00 90.31 112 VAL A CA 1
ATOM 811 C C . VAL A 1 112 ? -14.816 -8.992 0.159 1.00 90.31 112 VAL A C 1
ATOM 813 O O . VAL A 1 112 ? -14.042 -9.141 -0.782 1.00 90.31 112 VAL A O 1
ATOM 816 N N . MET A 1 113 ? -14.771 -7.889 0.916 1.00 93.12 113 MET A N 1
ATOM 817 C CA . MET A 1 113 ? -13.895 -6.759 0.597 1.00 93.12 113 MET A CA 1
ATOM 818 C C . MET A 1 113 ? -12.404 -7.102 0.691 1.00 93.12 113 MET A C 1
ATOM 820 O O . MET A 1 113 ? -11.569 -6.378 0.151 1.00 93.12 113 MET A O 1
ATOM 824 N N . ARG A 1 114 ? -12.061 -8.187 1.390 1.00 92.81 114 ARG A N 1
ATOM 825 C CA . ARG A 1 114 ? -10.684 -8.627 1.650 1.00 92.81 114 ARG A CA 1
ATOM 826 C C . ARG A 1 114 ? -10.240 -9.759 0.722 1.00 92.81 114 ARG A C 1
ATOM 828 O O . ARG A 1 114 ? -9.097 -10.197 0.814 1.00 92.81 114 ARG A O 1
ATOM 835 N N . GLU A 1 115 ? -11.124 -10.235 -0.150 1.00 91.25 115 GLU A N 1
ATOM 836 C CA . GLU A 1 115 ? -10.811 -11.274 -1.128 1.00 91.25 115 GLU A CA 1
ATOM 837 C C . GLU A 1 115 ? -10.123 -10.667 -2.359 1.00 91.25 115 GLU A C 1
ATOM 839 O O . GLU A 1 115 ? -10.509 -9.572 -2.779 1.00 91.25 115 GLU A O 1
ATOM 844 N N . PRO A 1 116 ? -9.134 -11.346 -2.970 1.00 91.44 116 PRO A N 1
ATOM 845 C CA . PRO A 1 116 ? -8.505 -10.867 -4.196 1.00 91.44 116 PRO A CA 1
ATOM 846 C C . PRO A 1 116 ? -9.516 -10.710 -5.339 1.00 91.44 116 PRO A C 1
ATOM 848 O O . PRO A 1 116 ? -10.058 -11.691 -5.837 1.00 91.44 116 PRO A O 1
ATOM 851 N N . GLN A 1 117 ? -9.722 -9.469 -5.779 1.00 89.56 117 GLN A N 1
ATOM 852 C CA . GLN A 1 117 ? -10.540 -9.104 -6.942 1.00 89.56 117 GLN A CA 1
ATOM 853 C C . GLN A 1 117 ? -9.673 -8.814 -8.174 1.00 89.56 117 GLN A C 1
ATOM 855 O O . GLN A 1 117 ? -10.091 -9.029 -9.308 1.00 89.56 117 GLN A O 1
ATOM 860 N N . MET A 1 118 ? -8.444 -8.331 -7.960 1.00 86.88 118 MET A N 1
ATOM 861 C CA . MET A 1 118 ? -7.500 -8.005 -9.027 1.00 86.88 118 MET A CA 1
ATOM 862 C C . MET A 1 118 ? -6.089 -8.463 -8.666 1.00 86.88 118 MET A C 1
ATOM 864 O O . MET A 1 118 ? -5.521 -8.033 -7.661 1.00 86.88 118 MET A O 1
ATOM 868 N N . LEU A 1 119 ? -5.497 -9.302 -9.515 1.00 88.19 119 LEU A N 1
ATOM 869 C CA . LEU A 1 119 ? -4.084 -9.665 -9.427 1.00 88.19 119 LEU A CA 1
ATOM 870 C C . LEU A 1 119 ? -3.241 -8.597 -10.124 1.00 88.19 119 LEU A C 1
ATOM 872 O O . LEU A 1 119 ? -3.557 -8.198 -11.246 1.00 88.19 119 LEU A O 1
ATOM 876 N N . LEU A 1 120 ? -2.166 -8.145 -9.476 1.00 87.75 120 LEU A N 1
ATOM 877 C CA . LEU A 1 120 ? -1.225 -7.213 -10.089 1.00 87.75 120 LEU A CA 1
ATOM 878 C C . LEU A 1 120 ? -0.039 -7.966 -10.702 1.00 87.75 120 LEU A C 1
ATOM 880 O O . LEU A 1 120 ? 0.342 -9.031 -10.207 1.00 87.75 120 LEU A O 1
ATOM 884 N N . PRO A 1 121 ? 0.595 -7.410 -11.749 1.00 90.69 121 PRO A N 1
ATOM 885 C CA . PRO A 1 121 ? 1.922 -7.844 -12.154 1.00 90.69 121 PRO A CA 1
ATOM 886 C C . PRO A 1 121 ? 2.889 -7.755 -10.974 1.00 90.69 121 PRO A C 1
ATOM 888 O O . PRO A 1 121 ? 2.897 -6.773 -10.231 1.00 90.69 121 PRO A O 1
ATOM 891 N N . ASP A 1 122 ? 3.695 -8.797 -10.790 1.00 90.62 122 ASP A N 1
ATOM 892 C CA . ASP A 1 122 ? 4.568 -8.900 -9.627 1.00 90.62 122 ASP A CA 1
ATOM 893 C C . ASP A 1 122 ? 5.788 -7.982 -9.772 1.00 90.62 122 ASP A C 1
ATOM 895 O O . ASP A 1 122 ? 6.828 -8.397 -10.280 1.00 90.62 122 ASP A O 1
ATOM 899 N N . CYS A 1 123 ? 5.659 -6.736 -9.320 1.00 88.25 123 CYS A N 1
ATOM 900 C CA . CYS A 1 123 ? 6.760 -5.775 -9.205 1.00 88.25 123 CYS A CA 1
ATOM 901 C C . CYS A 1 123 ? 7.581 -5.985 -7.910 1.00 88.25 123 CYS A C 1
ATOM 903 O O . CYS A 1 123 ? 8.104 -5.026 -7.348 1.00 88.25 123 CYS A O 1
ATOM 905 N N . GLY A 1 124 ? 7.656 -7.216 -7.390 1.00 84.06 124 GLY A N 1
ATOM 906 C CA . GLY A 1 124 ? 8.443 -7.578 -6.204 1.00 84.06 124 GLY A CA 1
ATOM 907 C C . GLY A 1 124 ? 7.669 -7.577 -4.883 1.00 84.06 124 GLY A C 1
ATOM 908 O O . GLY A 1 124 ? 8.187 -8.047 -3.876 1.00 84.06 124 GLY A O 1
ATOM 909 N N . ASN A 1 125 ? 6.424 -7.093 -4.864 1.00 79.94 125 ASN A N 1
ATOM 910 C CA . ASN A 1 125 ? 5.576 -7.082 -3.667 1.00 79.94 125 ASN A CA 1
ATOM 911 C C . ASN A 1 125 ? 4.486 -8.169 -3.667 1.00 79.94 125 ASN A C 1
ATOM 913 O O . ASN A 1 125 ? 3.759 -8.287 -2.675 1.00 79.94 125 ASN A O 1
ATOM 917 N N . ARG A 1 126 ? 4.355 -8.938 -4.765 1.00 81.75 126 ARG A N 1
ATOM 918 C CA . ARG A 1 126 ? 3.334 -9.985 -4.960 1.00 81.75 126 ARG A CA 1
ATOM 919 C C . ARG A 1 126 ? 1.924 -9.542 -4.550 1.00 81.75 126 ARG A C 1
ATOM 921 O O . ARG A 1 126 ? 1.170 -10.316 -3.962 1.00 81.75 126 ARG A O 1
ATOM 928 N N . ALA A 1 127 ? 1.599 -8.274 -4.789 1.00 86.31 127 ALA A N 1
ATOM 929 C CA . ALA A 1 127 ? 0.370 -7.678 -4.295 1.00 86.31 127 ALA A CA 1
ATOM 930 C C . ALA A 1 127 ? -0.837 -7.996 -5.189 1.00 86.31 127 ALA A C 1
ATOM 932 O O . ALA A 1 127 ? -0.732 -8.193 -6.399 1.00 86.31 127 ALA A O 1
ATOM 933 N N . SER A 1 128 ? -2.011 -7.984 -4.574 1.00 92.19 128 SER A N 1
ATOM 934 C CA . SER A 1 128 ? -3.311 -7.959 -5.246 1.00 92.19 128 SER A CA 1
ATOM 935 C C . SER A 1 128 ? -4.198 -6.889 -4.604 1.00 92.19 128 SER A C 1
ATOM 937 O O . SER A 1 128 ? -3.794 -6.241 -3.636 1.00 92.19 128 SER A O 1
ATOM 939 N N . TRP A 1 129 ? -5.388 -6.669 -5.153 1.00 93.31 129 TRP A N 1
ATOM 940 C CA . TRP A 1 129 ? -6.388 -5.765 -4.588 1.00 93.31 129 TRP A CA 1
ATOM 941 C C . TRP A 1 129 ? -7.690 -6.494 -4.301 1.00 93.31 129 TRP A C 1
ATOM 943 O O . TRP A 1 129 ? -8.176 -7.248 -5.144 1.00 93.31 129 TRP A O 1
ATOM 953 N N . GLY A 1 130 ? -8.251 -6.224 -3.125 1.00 93.88 130 GLY A N 1
ATOM 954 C CA . GLY A 1 130 ? -9.654 -6.461 -2.810 1.00 93.88 130 GLY A CA 1
ATOM 955 C C . GLY A 1 130 ? -10.508 -5.226 -3.105 1.00 93.88 130 GLY A C 1
ATOM 956 O O . GLY A 1 130 ? -10.088 -4.309 -3.816 1.00 93.88 130 GLY A O 1
ATOM 957 N N . LEU A 1 131 ? -11.700 -5.152 -2.513 1.00 91.94 131 LEU A N 1
ATOM 958 C CA . LEU A 1 131 ? -12.565 -3.975 -2.635 1.00 91.94 131 LEU A CA 1
ATOM 959 C C . LEU A 1 131 ? -12.083 -2.877 -1.681 1.00 91.94 131 LEU A C 1
ATOM 961 O O . LEU A 1 131 ? -12.433 -2.837 -0.503 1.00 91.94 131 LEU A O 1
ATOM 965 N N . GLY A 1 132 ? -11.233 -1.991 -2.199 1.00 90.00 132 GLY A N 1
ATOM 966 C CA . GLY A 1 132 ? -10.659 -0.876 -1.444 1.00 90.00 132 GLY A CA 1
ATOM 967 C C . GLY A 1 132 ? -9.463 -1.242 -0.563 1.00 90.00 132 GLY A C 1
ATOM 968 O O . GLY A 1 132 ? -8.868 -0.335 0.008 1.00 90.00 132 GLY A O 1
ATOM 969 N N . TRP A 1 133 ? -9.069 -2.517 -0.484 1.00 95.00 133 TRP A N 1
ATOM 970 C CA . TRP A 1 133 ? -7.916 -2.988 0.292 1.00 95.00 133 TRP A CA 1
ATOM 971 C C . TRP A 1 133 ? -6.757 -3.449 -0.597 1.00 95.00 133 TRP A C 1
ATOM 973 O O . TRP A 1 133 ? -6.948 -4.257 -1.505 1.00 95.00 133 TRP A O 1
ATOM 983 N N . GLU A 1 134 ? -5.541 -3.001 -0.279 1.00 94.69 134 GLU A N 1
ATOM 984 C CA . GLU A 1 134 ? -4.300 -3.596 -0.783 1.00 94.69 134 GLU A CA 1
ATOM 985 C C . GLU A 1 134 ? -4.084 -4.943 -0.076 1.00 94.69 134 GLU A C 1
ATOM 987 O O . GLU A 1 134 ? -4.191 -5.022 1.150 1.00 94.69 134 GLU A O 1
ATOM 992 N N . LEU A 1 135 ? -3.752 -5.989 -0.832 1.00 95.31 135 LEU A N 1
ATOM 993 C CA . LEU A 1 135 ? -3.479 -7.343 -0.345 1.00 95.31 135 LEU A CA 1
ATOM 994 C C . LEU A 1 135 ? -2.012 -7.702 -0.660 1.00 95.31 135 LEU A C 1
ATOM 996 O O . LEU A 1 135 ? -1.741 -8.359 -1.673 1.00 95.31 135 LEU A O 1
ATOM 1000 N N . PRO A 1 136 ? -1.036 -7.208 0.126 1.00 92.50 136 PRO A N 1
ATOM 1001 C CA . PRO A 1 136 ? 0.380 -7.483 -0.108 1.00 92.50 136 PRO A CA 1
ATOM 1002 C C . PRO A 1 136 ? 0.727 -8.959 0.134 1.00 92.50 136 PRO A C 1
ATOM 1004 O O . PRO A 1 136 ? 0.202 -9.594 1.049 1.00 92.50 136 PRO A O 1
ATOM 1007 N N . GLY A 1 137 ? 1.672 -9.493 -0.645 1.00 91.25 137 GLY A N 1
ATOM 1008 C CA . GLY A 1 137 ? 2.046 -10.911 -0.614 1.00 91.25 137 GLY A CA 1
ATOM 1009 C C . GLY A 1 137 ? 2.958 -11.299 0.552 1.00 91.25 137 GLY A C 1
ATOM 1010 O O . GLY A 1 137 ? 4.099 -11.705 0.335 1.00 91.25 137 GLY A O 1
ATOM 1011 N N . TYR A 1 138 ? 2.466 -11.173 1.786 1.00 93.12 138 TYR A N 1
ATOM 1012 C CA . TYR A 1 138 ? 3.160 -11.636 2.989 1.00 93.12 138 TYR A CA 1
ATOM 1013 C C . TYR A 1 138 ? 3.184 -13.171 3.071 1.00 93.12 138 TYR A C 1
ATOM 1015 O O . TYR A 1 138 ? 2.266 -13.864 2.634 1.00 93.12 138 TYR A O 1
ATOM 1023 N N . SER A 1 139 ? 4.236 -13.706 3.687 1.00 91.94 139 SER A N 1
ATOM 1024 C CA . SER A 1 139 ? 4.299 -15.101 4.134 1.00 91.94 139 SER A CA 1
ATOM 1025 C C . SER A 1 139 ? 3.749 -15.241 5.559 1.00 91.94 139 SER A C 1
ATOM 1027 O O . SER A 1 139 ? 3.749 -14.275 6.319 1.00 91.94 139 SER A O 1
ATOM 1029 N N . GLY A 1 140 ? 3.281 -16.438 5.932 1.00 90.94 140 GLY A N 1
ATOM 1030 C CA . GLY A 1 140 ? 2.758 -16.734 7.280 1.00 90.94 140 GLY A CA 1
ATOM 1031 C C . GLY A 1 140 ? 1.262 -16.446 7.489 1.00 90.94 140 GLY A C 1
ATOM 1032 O O . GLY A 1 140 ? 0.706 -16.820 8.523 1.00 90.94 140 GLY A O 1
ATOM 1033 N N . GLY A 1 141 ? 0.598 -15.827 6.510 1.00 92.50 141 GLY A N 1
ATOM 1034 C CA . GLY A 1 141 ? -0.840 -15.558 6.522 1.00 92.50 141 GLY A CA 1
ATOM 1035 C C . GLY A 1 141 ? -1.210 -14.352 5.654 1.00 92.50 141 GLY A C 1
ATOM 1036 O O . GLY A 1 141 ? -0.320 -13.614 5.224 1.00 92.50 141 GLY A O 1
ATOM 1037 N N . PRO A 1 142 ? -2.510 -14.137 5.386 1.00 93.88 142 PRO A N 1
ATOM 1038 C CA . PRO A 1 142 ? -2.966 -12.971 4.649 1.00 93.88 142 PRO A CA 1
ATOM 1039 C C . PRO A 1 142 ? -2.682 -11.697 5.446 1.00 93.88 142 PRO A C 1
ATOM 1041 O O . PRO A 1 142 ? -2.871 -11.645 6.663 1.00 93.88 142 PRO A O 1
ATOM 1044 N N . VAL A 1 143 ? -2.276 -10.652 4.734 1.00 95.75 143 VAL A N 1
ATOM 1045 C CA . VAL A 1 143 ? -2.180 -9.286 5.243 1.00 95.75 143 VAL A CA 1
ATOM 1046 C C . VAL A 1 143 ? -2.953 -8.391 4.294 1.00 95.75 143 VAL A C 1
ATOM 1048 O O . VAL A 1 143 ? -2.873 -8.552 3.079 1.00 95.75 143 VAL A O 1
ATOM 1051 N N . ILE A 1 144 ? -3.696 -7.447 4.857 1.00 96.44 144 ILE A N 1
ATOM 1052 C CA . ILE A 1 144 ? -4.395 -6.407 4.106 1.00 96.44 144 ILE A CA 1
ATOM 1053 C C . ILE A 1 144 ? -3.929 -5.038 4.592 1.00 96.44 144 ILE A C 1
ATOM 1055 O O . ILE A 1 144 ? -3.391 -4.902 5.694 1.00 96.44 144 ILE A O 1
ATOM 1059 N N . GLY A 1 145 ? -4.144 -3.994 3.808 1.00 95.19 145 GLY A N 1
ATOM 1060 C CA . GLY A 1 145 ? -3.860 -2.649 4.272 1.00 95.19 145 GLY A CA 1
ATOM 1061 C C . GLY A 1 145 ? -4.120 -1.573 3.243 1.00 95.19 145 GLY A C 1
ATOM 1062 O O . GLY A 1 145 ? -4.676 -1.806 2.176 1.00 95.19 145 GLY A O 1
ATOM 1063 N N . HIS A 1 146 ? -3.714 -0.364 3.593 1.00 94.88 146 HIS A N 1
ATOM 1064 C CA . HIS A 1 146 ? -3.676 0.759 2.674 1.00 94.88 146 HIS A CA 1
ATOM 1065 C C . HIS A 1 146 ? -2.655 1.765 3.198 1.00 94.88 146 HIS A C 1
ATOM 1067 O O . HIS A 1 146 ? -2.349 1.808 4.388 1.00 94.88 146 HIS A O 1
ATOM 1073 N N . HIS A 1 147 ? -2.107 2.574 2.311 1.00 93.69 147 HIS A N 1
ATOM 1074 C CA . HIS A 1 147 ? -1.239 3.684 2.673 1.00 93.69 147 HIS A CA 1
ATOM 1075 C C . HIS A 1 147 ? -1.651 4.946 1.912 1.00 93.69 147 HI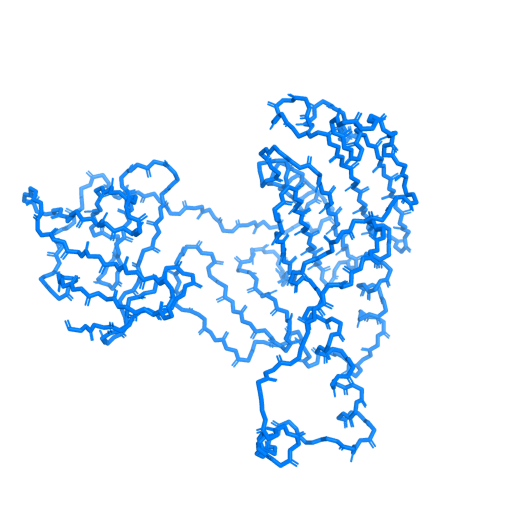S A C 1
ATOM 1077 O O . HIS A 1 147 ? -2.448 4.895 0.971 1.00 93.69 147 HIS A O 1
ATOM 1083 N N . GLY A 1 148 ? -1.148 6.099 2.317 1.00 91.06 148 GLY A N 1
ATOM 1084 C CA . GLY A 1 148 ? -1.460 7.350 1.651 1.00 91.06 148 GLY A CA 1
ATOM 1085 C C . GLY A 1 148 ? -0.488 8.445 2.034 1.00 91.06 148 GLY A C 1
ATOM 1086 O O . GLY A 1 148 ? -0.028 8.498 3.170 1.00 91.06 148 GLY A O 1
ATOM 1087 N N . ALA A 1 149 ? -0.214 9.335 1.089 1.00 88.56 149 ALA A N 1
ATOM 1088 C CA . ALA A 1 149 ? 0.634 10.490 1.310 1.00 88.56 149 ALA A CA 1
ATOM 1089 C C . ALA A 1 149 ? -0.024 11.743 0.733 1.00 88.56 149 ALA A C 1
ATOM 1091 O O . ALA A 1 149 ? -0.595 11.708 -0.357 1.00 88.56 149 ALA A O 1
ATOM 1092 N N . ASN A 1 150 ? 0.094 12.838 1.473 1.00 85.31 150 ASN A N 1
ATOM 1093 C CA . ASN A 1 150 ? -0.135 14.204 1.014 1.00 85.31 150 ASN A CA 1
ATOM 1094 C C . ASN A 1 150 ? 1.176 14.981 1.219 1.00 85.31 150 ASN A C 1
ATOM 1096 O O . ASN A 1 150 ? 2.092 14.498 1.887 1.00 85.31 150 ASN A O 1
ATOM 1100 N N . ARG A 1 151 ? 1.302 16.202 0.682 1.00 81.00 151 ARG A N 1
ATOM 1101 C CA . ARG A 1 151 ? 2.507 17.014 0.939 1.00 81.00 151 ARG A CA 1
ATOM 1102 C C . ARG A 1 151 ? 2.740 17.168 2.444 1.00 81.00 151 ARG A C 1
ATOM 1104 O O . ARG A 1 151 ? 1.934 17.780 3.136 1.00 81.00 151 ARG A O 1
ATOM 1111 N N . GLY A 1 152 ? 3.868 16.639 2.915 1.00 81.38 152 GLY A N 1
ATOM 1112 C CA . GLY A 1 152 ? 4.296 16.740 4.307 1.00 81.38 152 GLY A CA 1
ATOM 1113 C C . GLY A 1 152 ? 3.592 15.793 5.280 1.00 81.38 152 GLY A C 1
ATOM 1114 O O . GLY A 1 152 ? 3.791 15.964 6.477 1.00 81.38 152 GLY A O 1
ATOM 1115 N N . MET A 1 153 ? 2.803 14.816 4.819 1.00 88.12 153 MET A N 1
ATOM 1116 C CA . MET A 1 153 ? 2.190 13.795 5.680 1.00 88.12 153 MET A CA 1
ATOM 1117 C C . MET A 1 153 ? 2.179 12.426 5.004 1.00 88.12 153 MET A C 1
ATOM 1119 O O . MET A 1 153 ? 1.853 12.325 3.820 1.00 88.12 153 MET A O 1
ATOM 1123 N N . ALA A 1 154 ? 2.456 11.373 5.768 1.00 93.94 154 ALA A N 1
ATOM 1124 C CA . ALA A 1 154 ? 2.284 9.997 5.324 1.00 93.94 154 ALA A CA 1
ATOM 1125 C C . ALA A 1 154 ? 1.448 9.206 6.333 1.00 93.94 154 ALA A C 1
ATOM 1127 O O . ALA A 1 154 ? 1.421 9.496 7.527 1.00 93.94 154 ALA A O 1
ATOM 1128 N N . SER A 1 155 ? 0.728 8.217 5.825 1.00 95.44 155 SER A N 1
ATOM 1129 C CA . SER A 1 155 ? -0.187 7.381 6.587 1.00 95.44 155 SER A CA 1
ATOM 1130 C C . SER A 1 155 ? -0.080 5.943 6.110 1.00 95.44 155 SER A C 1
ATOM 1132 O O . SER A 1 155 ? -0.039 5.674 4.905 1.00 95.44 155 SER A O 1
ATOM 1134 N N . PHE A 1 156 ? -0.047 5.016 7.056 1.00 96.62 156 PHE A N 1
ATOM 1135 C CA . PHE A 1 156 ? 0.089 3.594 6.793 1.00 96.62 156 PHE A CA 1
ATOM 1136 C C . PHE A 1 156 ? -0.860 2.814 7.694 1.00 96.62 156 PHE A C 1
ATOM 1138 O O . PHE A 1 156 ? -0.947 3.086 8.888 1.00 96.62 156 PHE A O 1
ATOM 1145 N N . LEU A 1 157 ? -1.546 1.833 7.114 1.00 97.31 157 LEU A N 1
ATOM 1146 C CA . LEU A 1 157 ? -2.365 0.851 7.812 1.00 97.31 157 LEU A CA 1
ATOM 1147 C C . LEU A 1 157 ? -2.040 -0.542 7.266 1.00 97.31 157 LEU A C 1
ATOM 1149 O O . LEU A 1 157 ? -2.058 -0.772 6.049 1.00 97.31 157 LEU A O 1
ATOM 1153 N N . ARG A 1 158 ? -1.759 -1.481 8.167 1.00 96.69 158 ARG A N 1
ATOM 1154 C CA . ARG A 1 158 ? -1.627 -2.912 7.870 1.00 96.69 158 ARG A CA 1
ATOM 1155 C C . ARG A 1 158 ? -2.401 -3.723 8.895 1.00 96.69 158 ARG A C 1
ATOM 1157 O O . ARG A 1 158 ? -2.443 -3.366 10.067 1.00 96.69 158 ARG A O 1
ATOM 1164 N N . ILE A 1 159 ? -3.010 -4.813 8.449 1.00 97.25 159 ILE A N 1
ATOM 1165 C CA . ILE A 1 159 ? -3.859 -5.681 9.261 1.00 97.25 159 ILE A CA 1
ATOM 1166 C C . ILE A 1 159 ? -3.518 -7.133 8.918 1.00 97.25 159 ILE A C 1
ATOM 1168 O O . ILE A 1 159 ? -3.540 -7.511 7.748 1.00 97.25 159 ILE A O 1
ATOM 1172 N N . ALA A 1 160 ? -3.241 -7.945 9.935 1.00 96.75 160 ALA A N 1
ATOM 1173 C CA . ALA A 1 160 ? -3.164 -9.400 9.849 1.00 96.75 160 ALA A CA 1
ATOM 1174 C C . ALA A 1 160 ? -4.498 -9.984 10.366 1.00 96.75 160 ALA A C 1
ATOM 1176 O O . ALA A 1 160 ? -4.636 -10.240 11.568 1.00 96.75 160 ALA A O 1
ATOM 1177 N N . PRO A 1 161 ? -5.522 -10.142 9.499 1.00 95.31 161 PRO A N 1
ATOM 1178 C CA . PRO A 1 161 ? -6.901 -10.406 9.912 1.00 95.31 161 PRO A CA 1
ATOM 1179 C C . PRO A 1 161 ? -7.053 -11.677 10.748 1.00 95.31 161 PRO A C 1
ATOM 1181 O O . PRO A 1 161 ? -7.751 -11.660 11.756 1.00 95.31 161 PRO A O 1
ATOM 1184 N N . GLU A 1 162 ? -6.367 -12.760 10.381 1.00 94.19 162 GLU A N 1
ATOM 1185 C CA . GLU A 1 162 ? -6.460 -14.040 11.096 1.00 94.19 162 GLU A CA 1
ATOM 1186 C C . GLU A 1 162 ? -5.831 -14.021 12.494 1.00 94.19 162 GLU A C 1
ATOM 1188 O O . GLU A 1 162 ? -5.983 -14.977 13.253 1.00 94.19 162 GLU A O 1
ATOM 1193 N N . ARG A 1 163 ? -5.064 -12.977 12.817 1.00 94.81 163 ARG A N 1
ATOM 1194 C CA . ARG A 1 163 ? -4.424 -12.799 14.124 1.00 94.81 163 ARG A CA 1
ATOM 1195 C C . ARG A 1 163 ? -5.082 -11.687 14.937 1.00 94.81 163 ARG A C 1
ATOM 1197 O O . ARG A 1 163 ? -4.699 -11.472 16.076 1.00 94.81 163 ARG A O 1
ATOM 1204 N N . GLY A 1 164 ? -6.055 -10.972 14.364 1.00 94.38 164 GLY A N 1
ATOM 1205 C CA . GLY A 1 164 ? -6.684 -9.823 15.016 1.00 94.38 164 GLY A CA 1
ATOM 1206 C C . GLY A 1 164 ? -5.714 -8.668 15.283 1.00 94.38 164 GLY A C 1
ATOM 1207 O O . GLY A 1 164 ? -5.955 -7.885 16.197 1.00 94.38 164 GLY A O 1
ATOM 1208 N N . ILE A 1 165 ? -4.627 -8.569 14.507 1.00 96.44 165 ILE A N 1
ATOM 1209 C CA . ILE A 1 165 ? -3.582 -7.556 14.691 1.00 96.44 165 ILE A CA 1
ATOM 1210 C C . ILE A 1 165 ? -3.709 -6.472 13.627 1.00 96.44 165 ILE A C 1
ATOM 1212 O O . ILE A 1 165 ? -3.826 -6.777 12.438 1.00 96.44 165 ILE A O 1
ATOM 1216 N N . ALA A 1 166 ? -3.640 -5.207 14.039 1.00 96.88 166 ALA A N 1
ATOM 1217 C CA . ALA A 1 166 ? -3.570 -4.066 13.130 1.00 96.88 166 ALA A CA 1
ATOM 1218 C C . ALA A 1 166 ? -2.524 -3.055 13.596 1.00 96.88 166 ALA A C 1
ATOM 1220 O O . ALA A 1 166 ? -2.359 -2.830 14.789 1.00 96.88 166 ALA A O 1
ATOM 1221 N N . VAL A 1 167 ? -1.839 -2.430 12.646 1.00 96.44 167 VAL A N 1
ATOM 1222 C CA . VAL A 1 167 ? -0.799 -1.428 12.877 1.00 96.44 167 VAL A CA 1
ATOM 1223 C C . VAL A 1 167 ? -1.104 -0.194 12.042 1.00 96.44 167 VAL A C 1
ATOM 1225 O O . VAL A 1 167 ? -1.317 -0.306 10.832 1.00 96.44 167 VAL A O 1
ATOM 1228 N N . ALA A 1 168 ? -1.086 0.973 12.683 1.00 97.44 168 ALA A N 1
ATOM 1229 C CA . ALA A 1 168 ? -1.208 2.268 12.033 1.00 97.44 168 ALA A CA 1
ATOM 1230 C C . ALA A 1 168 ? -0.022 3.178 12.380 1.00 97.44 168 ALA A C 1
ATOM 1232 O O . ALA A 1 168 ? 0.371 3.275 13.542 1.00 97.44 168 ALA A O 1
ATOM 1233 N N . LEU A 1 169 ? 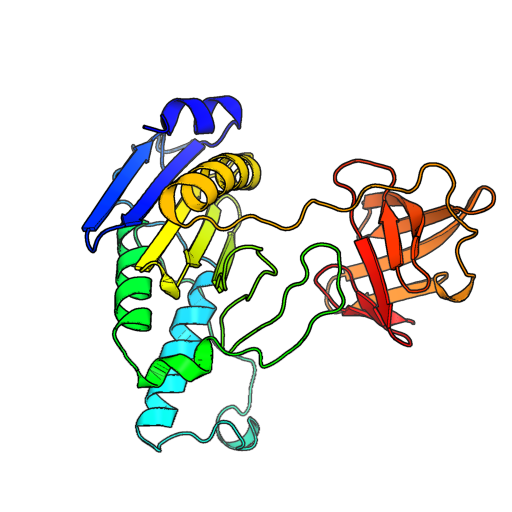0.513 3.871 11.375 1.00 97.00 169 LEU A N 1
ATOM 1234 C CA . LEU A 1 169 ? 1.520 4.921 11.538 1.00 97.00 169 LEU A CA 1
ATOM 1235 C C . LEU A 1 169 ? 1.079 6.159 10.760 1.00 97.00 169 LEU A C 1
ATOM 1237 O O . LEU A 1 169 ? 0.813 6.072 9.560 1.00 97.00 169 LEU A O 1
ATOM 1241 N N . LEU A 1 170 ? 1.036 7.302 11.436 1.00 96.50 170 LEU A N 1
ATOM 1242 C CA . LEU A 1 170 ? 0.769 8.614 10.852 1.00 96.50 170 LEU A CA 1
ATOM 1243 C C . LEU A 1 170 ? 1.972 9.507 11.122 1.00 96.50 170 LEU A C 1
ATOM 1245 O O . LEU A 1 170 ? 2.437 9.567 12.257 1.00 96.50 170 LEU A O 1
ATOM 1249 N N . THR A 1 171 ? 2.477 10.198 10.106 1.00 94.88 171 THR A N 1
ATOM 1250 C CA . THR A 1 171 ? 3.662 11.048 10.237 1.00 94.88 171 THR A CA 1
ATOM 1251 C C . THR A 1 171 ? 3.463 12.414 9.594 1.00 94.88 171 THR A C 1
ATOM 1253 O O . THR A 1 171 ? 2.683 12.580 8.651 1.00 94.88 171 THR A O 1
ATOM 1256 N N . SER A 1 172 ? 4.209 13.396 10.092 1.00 90.31 172 SER A N 1
ATOM 1257 C CA . SER A 1 172 ? 4.440 14.690 9.459 1.00 90.31 172 SER A CA 1
ATOM 1258 C C . SER A 1 172 ? 5.904 14.785 9.004 1.00 90.31 172 SER A C 1
ATOM 1260 O O . SER A 1 172 ? 6.829 14.703 9.808 1.00 90.31 172 SER A O 1
ATOM 1262 N N . GLY A 1 173 ? 6.124 14.981 7.702 1.00 84.69 173 GLY A N 1
ATOM 1263 C CA . GLY A 1 173 ? 7.446 15.154 7.085 1.00 84.69 173 GLY A CA 1
ATOM 1264 C C . GLY A 1 173 ? 8.416 13.967 7.223 1.00 84.69 173 GLY A C 1
ATOM 1265 O O . GLY A 1 173 ? 8.090 12.934 7.801 1.00 84.69 173 GLY A O 1
ATOM 1266 N N . GLY A 1 174 ? 9.624 14.148 6.683 1.00 85.06 174 GLY A N 1
ATOM 1267 C CA . GLY A 1 174 ? 10.744 13.206 6.813 1.00 85.06 174 GLY A CA 1
ATOM 1268 C C . GLY A 1 174 ? 10.600 11.885 6.053 1.00 85.06 174 GLY A C 1
ATOM 1269 O O . GLY A 1 174 ? 9.707 11.718 5.217 1.00 85.06 174 GLY A O 1
ATOM 1270 N N . ALA A 1 175 ? 11.506 10.952 6.357 1.00 88.38 175 ALA A N 1
ATOM 1271 C CA . ALA A 1 175 ? 11.596 9.619 5.762 1.00 88.38 175 ALA A CA 1
ATOM 1272 C C . ALA A 1 175 ? 10.595 8.655 6.438 1.00 88.38 175 ALA A C 1
ATOM 1274 O O . ALA A 1 175 ? 10.922 7.757 7.211 1.00 88.38 175 ALA A O 1
ATOM 1275 N N . ALA A 1 176 ? 9.305 8.926 6.219 1.00 91.19 176 ALA A N 1
ATOM 1276 C CA . ALA A 1 176 ? 8.215 8.239 6.908 1.00 91.19 176 ALA A CA 1
ATOM 1277 C C . ALA A 1 176 ? 8.077 6.756 6.542 1.00 91.19 176 ALA A C 1
ATOM 1279 O O . ALA A 1 176 ? 7.513 5.981 7.317 1.00 91.19 176 ALA A O 1
ATOM 1280 N N . ARG A 1 177 ? 8.525 6.370 5.343 1.00 90.38 177 ARG A N 1
ATOM 1281 C CA . ARG A 1 177 ? 8.407 4.992 4.870 1.00 90.38 177 ARG A CA 1
ATOM 1282 C C . ARG A 1 177 ? 9.400 4.089 5.589 1.00 90.38 177 ARG A C 1
ATOM 1284 O O . ARG A 1 177 ? 9.055 2.967 5.925 1.00 90.38 177 ARG A O 1
ATOM 1291 N N . GLU A 1 178 ? 10.581 4.605 5.857 1.00 90.88 178 GLU A N 1
ATOM 1292 C CA . GLU A 1 178 ? 11.674 3.946 6.546 1.00 90.88 178 GLU A CA 1
ATOM 1293 C C . GLU A 1 178 ? 11.273 3.665 7.999 1.00 90.88 178 GLU A C 1
ATOM 1295 O O . GLU A 1 178 ? 11.306 2.514 8.428 1.00 90.88 178 GLU A O 1
ATOM 1300 N N . VAL A 1 179 ? 10.705 4.664 8.692 1.00 92.50 179 VAL A N 1
ATOM 1301 C CA . VAL A 1 179 ? 10.089 4.465 10.018 1.00 92.50 179 VAL A CA 1
ATOM 1302 C C . VAL A 1 179 ? 9.007 3.383 9.975 1.00 92.50 179 VAL A C 1
ATOM 1304 O O . VAL A 1 179 ? 8.934 2.534 10.862 1.00 92.50 179 VAL A O 1
ATOM 1307 N N . PHE A 1 180 ? 8.140 3.403 8.957 1.00 93.50 180 PHE A N 1
ATOM 1308 C CA . PHE A 1 180 ? 7.095 2.390 8.823 1.00 93.50 180 PHE A CA 1
ATOM 1309 C C . PHE A 1 180 ? 7.664 0.985 8.621 1.00 93.50 180 PHE A C 1
ATOM 1311 O O . PHE A 1 180 ? 7.168 0.038 9.227 1.00 93.50 180 PHE A O 1
ATOM 1318 N N . ASP A 1 181 ? 8.682 0.860 7.777 1.00 90.75 181 ASP A N 1
ATOM 1319 C CA . ASP A 1 181 ? 9.314 -0.401 7.421 1.00 90.75 181 ASP A CA 1
ATOM 1320 C C . ASP A 1 181 ? 10.015 -1.032 8.641 1.00 90.75 181 ASP A C 1
ATOM 1322 O O . ASP A 1 181 ? 9.791 -2.213 8.915 1.00 90.75 181 ASP A O 1
ATOM 1326 N N . ASP A 1 182 ? 10.732 -0.236 9.441 1.00 89.12 182 ASP A N 1
ATOM 1327 C CA . ASP A 1 182 ? 11.370 -0.685 10.689 1.00 89.12 182 ASP A CA 1
ATOM 1328 C C . ASP A 1 182 ? 10.348 -1.148 11.736 1.00 89.12 182 ASP A C 1
ATOM 1330 O O . ASP A 1 182 ? 10.544 -2.137 12.449 1.00 89.12 182 ASP A O 1
ATOM 1334 N N 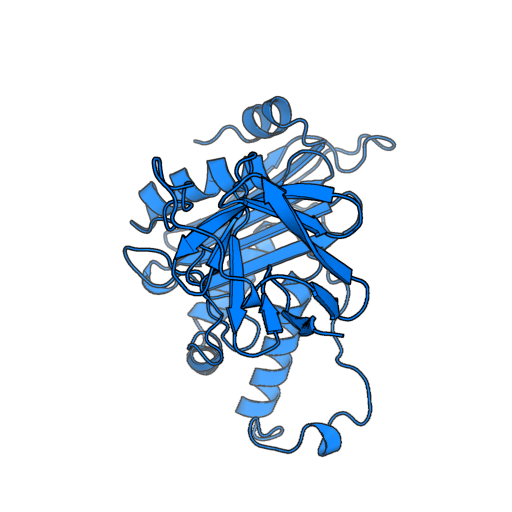. ILE A 1 183 ? 9.224 -0.438 11.841 1.00 90.56 183 ILE A N 1
ATOM 1335 C CA . ILE A 1 183 ? 8.158 -0.782 12.781 1.00 90.56 183 ILE A CA 1
ATOM 1336 C C . ILE A 1 183 ? 7.437 -2.053 12.338 1.00 90.56 183 ILE A C 1
ATOM 1338 O O . ILE A 1 183 ? 7.241 -2.967 13.142 1.00 90.56 183 ILE A O 1
ATOM 1342 N N . ILE A 1 184 ? 6.996 -2.110 11.078 1.00 90.19 184 ILE A N 1
ATOM 1343 C CA . ILE A 1 184 ? 6.109 -3.176 10.619 1.00 90.19 184 ILE A CA 1
ATOM 1344 C C . ILE A 1 184 ? 6.824 -4.523 10.595 1.00 90.19 184 ILE A C 1
ATOM 1346 O O . ILE A 1 184 ? 6.208 -5.515 10.976 1.00 90.19 184 ILE A O 1
ATOM 1350 N N . ASP A 1 185 ? 8.105 -4.572 10.216 1.00 86.81 185 ASP A N 1
ATOM 1351 C CA . ASP A 1 185 ? 8.859 -5.828 10.169 1.00 86.81 185 ASP A CA 1
ATOM 1352 C C . ASP A 1 185 ? 9.012 -6.450 11.554 1.00 86.81 185 ASP A C 1
ATOM 1354 O O . ASP A 1 185 ? 8.802 -7.654 11.714 1.00 86.81 185 ASP A O 1
ATOM 1358 N N . ASN A 1 186 ? 9.282 -5.627 12.568 1.00 85.94 186 ASN A N 1
ATOM 1359 C CA . ASN A 1 186 ? 9.377 -6.090 13.947 1.00 85.94 186 ASN A CA 1
ATOM 1360 C C . ASN A 1 186 ? 8.000 -6.499 14.488 1.00 85.94 186 ASN A C 1
ATOM 1362 O O . ASN A 1 186 ? 7.813 -7.635 14.921 1.00 85.94 186 ASN A O 1
ATOM 1366 N N . VAL A 1 187 ? 7.000 -5.616 14.398 1.00 88.62 187 VAL A N 1
ATOM 1367 C CA . VAL A 1 187 ? 5.681 -5.846 15.012 1.00 88.62 187 VAL A CA 1
ATOM 1368 C C . VAL A 1 187 ? 4.952 -7.026 14.372 1.00 88.62 187 VAL A C 1
ATOM 1370 O O . VAL A 1 187 ? 4.387 -7.857 15.080 1.00 88.62 187 VAL A O 1
ATOM 1373 N N . PHE A 1 188 ? 4.951 -7.136 13.041 1.00 90.31 188 PHE A N 1
ATOM 1374 C CA . PHE A 1 188 ? 4.247 -8.230 12.369 1.00 90.31 188 PHE A CA 1
ATOM 1375 C C . PHE A 1 188 ? 4.987 -9.562 12.492 1.00 90.31 188 PHE A C 1
ATOM 1377 O O . PHE A 1 188 ? 4.326 -10.591 12.661 1.00 90.31 188 PHE A O 1
ATOM 1384 N N . SER A 1 189 ? 6.325 -9.566 12.466 1.00 86.75 189 SER A N 1
ATOM 1385 C CA . SER A 1 189 ? 7.076 -10.801 12.697 1.00 86.75 189 SER A CA 1
ATOM 1386 C C . SER A 1 189 ? 6.895 -11.303 14.132 1.00 86.75 189 SER A C 1
ATOM 1388 O O . SER A 1 189 ? 6.727 -12.506 14.323 1.00 86.75 189 SER A O 1
ATOM 1390 N N . GLU A 1 190 ? 6.911 -10.416 15.132 1.00 89.31 190 GLU A N 1
ATOM 1391 C CA . GLU A 1 190 ? 6.785 -10.792 16.547 1.00 89.31 190 GLU A CA 1
ATOM 1392 C C . GLU A 1 190 ? 5.354 -11.162 16.946 1.00 89.31 190 GLU A C 1
ATOM 1394 O O . GLU A 1 190 ? 5.146 -12.199 17.574 1.00 89.31 190 GLU A O 1
ATOM 1399 N N . LEU A 1 191 ? 4.365 -10.335 16.592 1.00 90.06 191 LEU A N 1
ATOM 1400 C CA . LEU A 1 191 ? 2.995 -10.500 17.090 1.00 90.06 191 LEU A CA 1
ATOM 1401 C C . LEU A 1 191 ? 2.125 -11.365 16.171 1.00 90.06 191 LEU A C 1
ATOM 1403 O O . LEU A 1 191 ? 1.279 -12.114 16.651 1.00 90.06 191 LEU A O 1
ATOM 1407 N N . ALA A 1 192 ? 2.304 -11.265 14.850 1.00 90.62 192 ALA A N 1
ATOM 1408 C CA . ALA A 1 192 ? 1.431 -11.928 13.875 1.00 90.62 192 ALA A CA 1
ATOM 1409 C C . ALA A 1 192 ? 2.070 -13.157 13.204 1.00 90.62 192 ALA A C 1
ATOM 1411 O O . ALA A 1 192 ? 1.355 -13.957 12.593 1.00 90.62 192 ALA A O 1
ATOM 1412 N N . GLY A 1 193 ? 3.394 -13.322 13.308 1.00 92.88 193 GLY A N 1
ATOM 1413 C CA . GLY A 1 193 ? 4.132 -14.392 12.634 1.00 92.88 193 GLY A CA 1
ATOM 1414 C C . GLY A 1 193 ? 4.104 -14.282 11.106 1.00 92.88 193 GLY A C 1
ATOM 1415 O O . GLY A 1 193 ? 4.274 -15.290 10.420 1.00 92.88 193 GLY A O 1
ATOM 1416 N N . VAL A 1 194 ? 3.866 -13.080 10.570 1.00 93.94 194 VAL A N 1
ATOM 1417 C CA . VAL A 1 194 ? 3.832 -12.815 9.125 1.00 93.94 194 VAL A CA 1
ATOM 1418 C C . VAL A 1 194 ? 5.037 -11.983 8.702 1.00 93.94 194 VAL A C 1
ATOM 1420 O O . VAL A 1 194 ? 5.525 -11.154 9.468 1.00 93.94 194 VAL A O 1
ATOM 1423 N N . ARG A 1 195 ? 5.526 -12.189 7.475 1.00 92.44 195 ARG A N 1
ATOM 1424 C CA . ARG A 1 195 ? 6.717 -11.492 6.956 1.00 92.44 195 ARG A CA 1
ATOM 1425 C C . ARG A 1 195 ? 6.513 -10.988 5.542 1.00 92.44 195 ARG A C 1
ATOM 1427 O O . ARG A 1 195 ? 5.914 -11.688 4.723 1.00 92.44 195 ARG A O 1
ATOM 1434 N N . ARG A 1 196 ? 7.047 -9.801 5.255 1.00 90.25 196 ARG A N 1
ATOM 1435 C CA . ARG A 1 196 ? 7.062 -9.229 3.906 1.00 90.25 196 ARG A CA 1
ATOM 1436 C C . ARG A 1 196 ? 7.843 -10.114 2.934 1.00 90.25 196 ARG A C 1
ATOM 1438 O O . ARG A 1 196 ? 8.743 -10.834 3.369 1.00 90.25 196 ARG A O 1
ATOM 1445 N N . PRO A 1 197 ? 7.515 -10.065 1.632 1.00 87.69 197 PRO A N 1
ATOM 1446 C CA . PRO A 1 197 ? 8.387 -10.647 0.626 1.00 87.69 197 PRO A CA 1
ATOM 1447 C C . PRO A 1 197 ? 9.742 -9.935 0.665 1.00 87.69 197 PRO A C 1
ATOM 1449 O O . PRO A 1 197 ? 9.804 -8.712 0.809 1.00 87.69 197 PRO A O 1
ATOM 1452 N N . GLU A 1 198 ? 10.822 -10.705 0.544 1.00 87.31 198 GLU A N 1
ATOM 1453 C CA . GLU A 1 198 ? 12.154 -10.130 0.383 1.00 87.31 198 GLU A CA 1
ATOM 1454 C C . GLU A 1 198 ? 12.194 -9.317 -0.918 1.00 87.31 198 GLU A C 1
ATOM 1456 O O . GLU A 1 198 ? 11.762 -9.824 -1.962 1.00 87.31 198 GLU A O 1
ATOM 1461 N N . PRO A 1 199 ? 12.681 -8.062 -0.884 1.00 87.31 199 PRO A N 1
ATOM 1462 C CA . PRO A 1 199 ? 12.827 -7.273 -2.094 1.00 87.31 199 PRO A CA 1
ATOM 1463 C C . PRO A 1 199 ? 13.739 -7.998 -3.093 1.00 87.31 199 PRO A C 1
ATOM 1465 O O . PRO A 1 199 ? 14.803 -8.485 -2.699 1.00 87.31 199 PRO A O 1
ATOM 1468 N N . PRO A 1 200 ? 13.367 -8.062 -4.381 1.00 92.12 200 PRO A N 1
ATOM 1469 C CA . PRO A 1 200 ? 14.225 -8.664 -5.386 1.00 92.12 200 PRO A CA 1
ATOM 1470 C C . PRO A 1 200 ? 15.527 -7.868 -5.515 1.00 92.12 200 PRO A C 1
ATOM 1472 O O . PRO A 1 200 ? 15.548 -6.642 -5.385 1.00 92.12 200 PRO A O 1
ATOM 1475 N N . THR A 1 201 ? 16.618 -8.573 -5.799 1.00 95.12 201 THR A N 1
ATOM 1476 C CA . THR A 1 201 ? 17.927 -7.980 -6.085 1.00 95.12 201 THR A CA 1
ATOM 1477 C C . THR A 1 201 ? 18.334 -8.263 -7.528 1.00 95.12 201 THR A C 1
ATOM 1479 O O . THR A 1 201 ? 17.980 -9.323 -8.051 1.00 95.12 201 THR A O 1
ATOM 1482 N N . PRO A 1 202 ? 19.102 -7.368 -8.173 1.00 95.88 202 PRO A N 1
ATOM 1483 C CA . PRO A 1 202 ? 19.640 -7.629 -9.502 1.00 95.88 202 PRO A CA 1
ATOM 1484 C C . PRO A 1 202 ? 20.453 -8.936 -9.552 1.00 95.88 202 PRO A C 1
ATOM 1486 O O . PRO A 1 202 ? 21.234 -9.184 -8.629 1.00 95.88 202 PRO A O 1
ATOM 1489 N N . PRO A 1 203 ? 20.301 -9.770 -10.599 1.00 94.75 203 PRO A N 1
ATOM 1490 C CA . PRO A 1 203 ? 21.140 -10.953 -10.785 1.00 94.75 203 PRO A CA 1
ATOM 1491 C C . PRO A 1 203 ? 22.625 -10.585 -10.924 1.00 94.75 203 PRO A C 1
ATOM 1493 O O . PRO A 1 203 ? 22.954 -9.577 -11.547 1.00 94.75 203 PRO A O 1
ATOM 1496 N N . GLU A 1 204 ? 23.533 -11.426 -10.412 1.00 92.81 204 GLU A N 1
ATOM 1497 C CA . GLU A 1 204 ? 24.987 -11.223 -10.576 1.00 92.81 204 GLU A CA 1
ATOM 1498 C C . GLU A 1 204 ? 25.422 -11.270 -12.051 1.00 92.81 204 GLU A C 1
ATOM 1500 O O . GLU A 1 204 ? 26.310 -10.528 -12.469 1.00 92.81 204 GLU A O 1
ATOM 1505 N N . ALA A 1 205 ? 24.774 -12.129 -12.843 1.00 92.12 205 ALA A N 1
ATOM 1506 C CA . ALA A 1 205 ? 24.990 -12.284 -14.277 1.00 92.12 205 ALA A CA 1
ATOM 1507 C C . ALA A 1 205 ? 23.639 -12.190 -15.011 1.00 92.12 205 ALA A C 1
ATOM 1509 O O . ALA A 1 205 ? 23.010 -13.221 -15.257 1.00 92.12 205 ALA A O 1
ATOM 1510 N N . PRO A 1 206 ? 23.148 -10.971 -15.301 1.00 90.69 206 PRO A N 1
ATOM 1511 C CA . PRO A 1 206 ? 21.860 -10.788 -15.956 1.00 90.69 206 PRO A CA 1
ATOM 1512 C C . PRO A 1 206 ? 21.908 -11.218 -17.425 1.00 90.69 206 PRO A C 1
ATOM 1514 O O . PRO A 1 206 ? 22.926 -11.067 -18.106 1.00 90.69 206 PRO A O 1
ATOM 1517 N N . GLU A 1 207 ? 20.780 -11.725 -17.919 1.00 93.56 207 GLU A N 1
ATOM 1518 C CA . GLU A 1 207 ? 20.570 -11.952 -19.349 1.00 93.56 207 GLU A CA 1
ATOM 1519 C C . GLU A 1 207 ? 20.448 -10.621 -20.111 1.00 93.56 207 GLU A C 1
ATOM 1521 O O . GLU A 1 207 ? 20.302 -9.546 -19.522 1.00 93.56 207 GLU A O 1
ATOM 1526 N N . LEU A 1 208 ? 20.504 -10.691 -21.444 1.00 93.88 208 LEU A N 1
ATOM 1527 C CA . LEU A 1 208 ? 20.286 -9.517 -22.282 1.00 93.88 208 LEU A CA 1
ATOM 1528 C C . LEU A 1 208 ? 18.837 -9.041 -22.160 1.00 93.88 208 LEU A C 1
ATOM 1530 O O . LEU A 1 208 ? 17.904 -9.835 -22.271 1.00 93.88 208 LEU A O 1
ATOM 1534 N N . VAL A 1 209 ? 18.657 -7.731 -21.983 1.00 95.88 209 VAL A N 1
ATOM 1535 C CA . VAL A 1 209 ? 17.327 -7.122 -22.046 1.00 95.88 209 VAL A CA 1
ATOM 1536 C C . VAL A 1 209 ? 16.765 -7.272 -23.458 1.00 95.88 209 VAL A C 1
ATOM 1538 O O . VAL A 1 209 ? 17.406 -6.896 -24.437 1.00 95.88 209 VAL A O 1
ATOM 1541 N N . ASP A 1 210 ? 15.557 -7.821 -23.543 1.00 94.25 210 ASP A N 1
ATOM 1542 C CA . ASP A 1 210 ? 14.816 -7.975 -24.791 1.00 94.25 210 ASP A CA 1
ATOM 1543 C C . ASP A 1 210 ? 14.428 -6.596 -25.365 1.00 94.25 210 ASP A C 1
ATOM 1545 O O . ASP A 1 210 ? 13.954 -5.711 -24.645 1.00 94.25 210 ASP A O 1
ATOM 1549 N N . GLU A 1 211 ? 14.595 -6.408 -26.677 1.00 94.69 211 GLU A N 1
ATOM 1550 C CA . GLU A 1 211 ? 14.264 -5.160 -27.380 1.00 94.69 211 GLU A CA 1
ATOM 1551 C C . GLU A 1 211 ? 12.792 -4.761 -27.213 1.00 94.69 211 GLU A C 1
ATOM 1553 O O . GLU A 1 211 ? 12.454 -3.579 -27.307 1.00 94.69 211 GLU A O 1
ATOM 1558 N N . ARG A 1 212 ? 11.914 -5.717 -26.881 1.00 95.81 212 ARG A N 1
ATOM 1559 C CA . ARG A 1 212 ? 10.514 -5.448 -26.549 1.00 95.81 212 ARG A CA 1
ATOM 1560 C C . ARG A 1 212 ? 10.342 -4.496 -25.373 1.00 95.81 212 ARG A C 1
ATOM 1562 O O . ARG A 1 212 ? 9.266 -3.942 -25.241 1.00 95.81 212 ARG A O 1
ATOM 1569 N N . PHE A 1 213 ? 11.331 -4.279 -24.510 1.00 97.00 213 PHE A N 1
ATOM 1570 C CA . PHE A 1 213 ? 11.206 -3.275 -23.449 1.00 97.00 213 PHE A CA 1
ATOM 1571 C C . PHE A 1 213 ? 11.436 -1.848 -23.949 1.00 97.00 213 PHE A C 1
ATOM 1573 O O . PHE A 1 213 ? 10.929 -0.913 -23.331 1.00 97.00 213 PHE A O 1
ATOM 1580 N N . LEU A 1 214 ? 12.152 -1.665 -25.059 1.00 96.88 214 LEU A N 1
ATOM 1581 C CA . LEU A 1 214 ? 12.530 -0.351 -25.574 1.00 96.88 214 LEU A CA 1
ATOM 1582 C C . LEU A 1 214 ? 11.308 0.417 -26.075 1.00 96.88 214 LEU A C 1
ATOM 1584 O O . LEU A 1 214 ? 10.452 -0.158 -26.745 1.00 96.88 214 LEU A O 1
ATOM 1588 N N . GLY A 1 215 ? 11.239 1.716 -25.796 1.00 97.38 215 GLY A N 1
ATOM 1589 C CA . GLY A 1 215 ? 10.156 2.586 -26.253 1.00 97.38 215 GLY A CA 1
ATOM 1590 C C . GLY A 1 215 ? 9.747 3.633 -25.225 1.00 97.38 215 GLY A C 1
ATOM 1591 O O . GLY A 1 215 ? 10.314 3.718 -24.135 1.00 97.38 215 GLY A O 1
ATOM 1592 N N . THR A 1 216 ? 8.743 4.424 -25.590 1.00 98.06 216 THR A N 1
ATOM 1593 C CA . THR A 1 216 ? 8.116 5.413 -24.710 1.00 98.06 216 THR A CA 1
ATOM 1594 C C . THR A 1 216 ? 6.760 4.889 -24.259 1.00 98.06 216 THR A C 1
ATOM 1596 O O . THR A 1 216 ? 5.966 4.421 -25.075 1.00 98.06 216 THR A O 1
ATOM 1599 N N . TYR A 1 217 ? 6.497 4.973 -22.961 1.00 97.94 217 TYR A N 1
ATOM 1600 C CA . TYR A 1 217 ? 5.253 4.557 -22.334 1.00 97.94 217 TYR A CA 1
ATOM 1601 C C . TYR A 1 217 ? 4.643 5.740 -21.593 1.00 97.94 217 TYR A C 1
ATOM 1603 O O . TYR A 1 217 ? 5.353 6.482 -20.917 1.00 97.94 217 TYR A O 1
ATOM 1611 N N . ARG A 1 218 ? 3.323 5.914 -21.685 1.00 95.62 218 ARG A N 1
ATOM 1612 C CA . ARG A 1 218 ? 2.611 7.011 -21.019 1.00 95.62 218 ARG A CA 1
ATOM 1613 C C . ARG A 1 218 ? 1.387 6.526 -20.253 1.00 95.62 218 ARG A C 1
ATOM 1615 O O . ARG A 1 218 ? 0.637 5.669 -20.722 1.00 95.62 218 ARG A O 1
ATOM 1622 N N . CYS A 1 219 ? 1.148 7.118 -19.088 1.00 88.88 219 CYS A N 1
ATOM 1623 C CA . CYS A 1 219 ? -0.148 7.072 -18.409 1.00 88.88 219 CYS A CA 1
ATOM 1624 C C . CYS A 1 219 ? -0.382 8.341 -17.605 1.00 88.88 219 CYS A C 1
ATOM 1626 O O . CYS A 1 219 ? 0.495 8.730 -16.844 1.00 88.88 219 CYS A O 1
ATOM 1628 N N . ALA A 1 220 ? -1.589 8.911 -17.687 1.00 83.25 220 ALA A N 1
ATOM 1629 C CA . ALA A 1 220 ? -1.977 10.103 -16.928 1.00 83.25 220 ALA A CA 1
ATOM 1630 C C . ALA A 1 220 ? -0.860 11.172 -16.911 1.00 83.25 220 ALA A C 1
ATOM 1632 O O . ALA A 1 220 ? -0.599 11.771 -17.951 1.00 83.25 220 ALA A O 1
ATOM 1633 N N . ASP A 1 221 ? -0.193 11.336 -15.763 1.00 85.12 221 ASP A N 1
ATOM 1634 C CA . ASP A 1 221 ? 0.836 12.347 -15.495 1.00 85.12 221 ASP A CA 1
ATOM 1635 C C . ASP A 1 221 ? 2.279 11.798 -15.540 1.00 85.12 221 ASP A C 1
ATOM 1637 O O . ASP A 1 221 ? 3.184 12.455 -15.041 1.00 85.12 221 ASP A O 1
ATOM 1641 N N . HIS A 1 222 ? 2.486 10.591 -16.077 1.00 91.31 222 HIS A N 1
ATOM 1642 C CA . HIS A 1 222 ? 3.777 9.896 -16.085 1.00 91.31 222 HIS A CA 1
ATOM 1643 C C . HIS A 1 222 ? 4.234 9.540 -17.503 1.00 91.31 222 HIS A C 1
ATOM 1645 O O . HIS A 1 222 ? 3.445 9.022 -18.310 1.00 91.31 222 HIS A O 1
ATOM 1651 N N . GLU A 1 223 ? 5.525 9.734 -17.764 1.00 96.12 223 GLU A N 1
ATOM 1652 C CA . GLU A 1 223 ? 6.225 9.245 -18.952 1.00 96.12 223 GLU A CA 1
ATOM 1653 C C . GLU A 1 223 ? 7.394 8.342 -18.545 1.00 96.12 223 GLU A C 1
ATOM 1655 O O . GLU A 1 223 ? 8.166 8.655 -17.642 1.00 96.12 223 GLU A O 1
ATOM 1660 N N . VAL A 1 224 ? 7.511 7.200 -19.225 1.00 97.50 224 VAL A N 1
ATOM 1661 C CA . VAL A 1 224 ? 8.619 6.260 -19.051 1.00 97.50 224 VAL A CA 1
ATOM 1662 C C . VAL A 1 224 ? 9.309 6.063 -20.388 1.00 97.50 224 VAL A C 1
ATOM 1664 O O . VAL A 1 224 ? 8.682 5.596 -21.341 1.00 97.50 224 VAL A O 1
ATOM 1667 N N . VAL A 1 225 ? 10.595 6.380 -20.473 1.00 98.12 225 VAL A N 1
ATOM 1668 C CA . VAL A 1 225 ? 11.395 6.183 -21.685 1.00 98.12 225 VAL A CA 1
ATOM 1669 C C . VAL A 1 225 ? 12.444 5.115 -21.423 1.00 98.12 225 VAL A C 1
ATOM 1671 O O . VAL A 1 225 ? 13.348 5.295 -20.612 1.00 98.12 225 VAL A O 1
ATOM 1674 N N . VAL A 1 226 ? 12.337 3.992 -22.130 1.00 98.06 226 VAL A N 1
ATOM 1675 C CA . VAL A 1 226 ? 13.280 2.874 -22.037 1.00 98.06 226 VAL A CA 1
ATOM 1676 C C . VAL A 1 226 ? 14.164 2.873 -23.278 1.00 98.06 226 VAL A C 1
ATOM 1678 O O . VAL A 1 226 ? 13.689 2.680 -24.399 1.00 98.06 226 VAL A O 1
ATOM 1681 N N . THR A 1 227 ? 15.462 3.088 -23.083 1.00 97.56 227 THR A N 1
ATOM 1682 C CA . THR A 1 227 ? 16.461 3.188 -24.156 1.00 97.56 227 THR A CA 1
ATOM 1683 C C . THR A 1 227 ? 17.585 2.186 -23.959 1.00 97.56 227 THR A C 1
ATOM 1685 O O . THR A 1 227 ? 17.929 1.821 -22.836 1.00 97.56 227 THR A O 1
ATOM 1688 N N . GLN A 1 228 ? 18.177 1.736 -25.062 1.00 95.31 228 GLN A N 1
ATOM 1689 C CA . GLN A 1 228 ? 19.336 0.854 -25.010 1.00 95.31 228 GLN A CA 1
ATOM 1690 C C . GLN A 1 228 ? 20.516 1.581 -24.345 1.00 95.31 228 GLN A C 1
ATOM 1692 O O . GLN A 1 228 ? 20.841 2.710 -24.718 1.00 95.31 228 GLN A O 1
ATOM 1697 N N . ALA A 1 229 ? 21.151 0.927 -23.372 1.00 90.44 229 ALA A N 1
ATOM 1698 C CA . ALA A 1 229 ? 22.404 1.372 -22.764 1.00 90.44 229 ALA A CA 1
ATOM 1699 C C . ALA A 1 229 ? 23.550 0.452 -23.233 1.00 90.44 229 ALA A C 1
ATOM 1701 O O . ALA A 1 229 ? 23.557 0.008 -24.386 1.00 90.44 229 ALA A O 1
ATOM 1702 N N . ASP A 1 230 ? 24.502 0.141 -22.353 1.00 85.12 230 ASP A N 1
ATOM 1703 C CA . ASP A 1 230 ? 25.552 -0.846 -22.616 1.00 85.12 230 ASP A CA 1
ATOM 1704 C C . ASP A 1 230 ? 24.978 -2.251 -22.880 1.00 85.12 230 ASP A C 1
ATOM 1706 O O . ASP A 1 230 ? 23.796 -2.528 -22.654 1.00 85.12 230 ASP A O 1
ATOM 1710 N N . HIS A 1 231 ? 25.814 -3.163 -23.386 1.00 80.44 231 HIS A N 1
ATOM 1711 C CA . HIS A 1 231 ? 25.375 -4.504 -23.776 1.00 80.44 231 HIS A CA 1
ATOM 1712 C C . HIS A 1 231 ? 24.672 -5.233 -22.618 1.00 80.44 231 HIS A C 1
ATOM 1714 O O . HIS A 1 231 ? 25.264 -5.461 -21.563 1.00 80.44 231 HIS A O 1
ATOM 1720 N N . GLY A 1 232 ? 23.402 -5.591 -22.831 1.00 82.19 232 GLY A N 1
ATOM 1721 C CA . GLY A 1 232 ? 22.565 -6.277 -21.844 1.00 82.19 232 GLY A CA 1
ATOM 1722 C C . GLY A 1 232 ? 21.884 -5.379 -20.810 1.00 82.19 232 GLY A C 1
ATOM 1723 O O . GLY A 1 232 ? 21.279 -5.901 -19.880 1.00 82.19 232 GLY A O 1
ATOM 1724 N N . ARG A 1 233 ? 21.954 -4.051 -20.960 1.00 93.88 233 ARG A N 1
ATOM 1725 C CA . ARG A 1 233 ? 21.320 -3.075 -20.062 1.00 93.88 233 ARG A CA 1
ATOM 1726 C C . ARG A 1 233 ? 20.406 -2.127 -20.817 1.00 93.88 233 ARG A C 1
ATOM 1728 O O . ARG A 1 233 ? 20.582 -1.887 -22.012 1.00 93.88 233 ARG A O 1
ATOM 1735 N N . VAL A 1 234 ? 19.482 -1.520 -20.086 1.00 97.44 234 VAL A N 1
ATOM 1736 C CA . VAL A 1 234 ? 18.687 -0.393 -20.577 1.00 97.44 234 VAL A CA 1
ATOM 1737 C C . VAL A 1 234 ? 18.747 0.765 -19.597 1.00 97.44 234 VAL A C 1
ATOM 1739 O O . VAL A 1 234 ? 18.873 0.575 -18.390 1.00 97.44 234 VAL A O 1
ATOM 1742 N N . ARG A 1 235 ? 18.654 1.976 -20.131 1.00 97.62 235 ARG A N 1
ATOM 1743 C CA . ARG A 1 235 ? 18.430 3.191 -19.361 1.00 97.62 235 ARG A CA 1
ATOM 1744 C C . ARG A 1 235 ? 16.935 3.459 -19.340 1.00 97.62 235 ARG A C 1
ATOM 1746 O O . ARG A 1 235 ? 16.312 3.518 -20.402 1.00 97.62 235 ARG A O 1
ATOM 1753 N N . VAL A 1 236 ? 16.383 3.625 -18.147 1.00 97.88 236 VAL A N 1
ATOM 1754 C CA . VAL A 1 236 ? 14.987 4.008 -17.951 1.00 97.88 236 VAL A CA 1
ATOM 1755 C C . VAL A 1 236 ? 14.958 5.407 -17.367 1.00 97.88 236 VAL A C 1
ATOM 1757 O O . VAL A 1 236 ? 15.565 5.648 -16.328 1.00 97.88 236 VAL A O 1
ATOM 1760 N N . ASP A 1 237 ? 14.266 6.302 -18.053 1.00 97.50 237 ASP A N 1
ATOM 1761 C CA . ASP A 1 237 ? 13.901 7.627 -17.569 1.00 97.50 237 ASP A CA 1
ATOM 1762 C C . ASP A 1 237 ? 12.434 7.577 -17.132 1.00 97.50 237 ASP A C 1
ATOM 1764 O O . ASP A 1 237 ? 11.558 7.325 -17.963 1.00 97.50 237 ASP A O 1
ATOM 1768 N N . LEU A 1 238 ? 12.183 7.708 -15.829 1.00 94.94 238 LEU A N 1
ATOM 1769 C CA . LEU A 1 238 ? 10.845 7.792 -15.246 1.00 94.94 238 LEU A CA 1
ATOM 1770 C C . LEU A 1 238 ? 10.684 9.183 -14.630 1.00 94.94 238 LEU A C 1
ATOM 1772 O O . LEU A 1 238 ? 11.167 9.419 -13.525 1.00 94.94 238 LEU A O 1
ATOM 1776 N N . ASP A 1 239 ? 10.006 10.084 -15.340 1.00 92.56 239 ASP A N 1
ATOM 1777 C CA . ASP A 1 239 ? 9.798 11.482 -14.931 1.00 92.56 239 ASP A CA 1
ATOM 1778 C C . ASP A 1 239 ? 11.082 12.184 -14.434 1.00 92.56 239 ASP A C 1
ATOM 1780 O O . ASP A 1 239 ? 11.124 12.721 -13.324 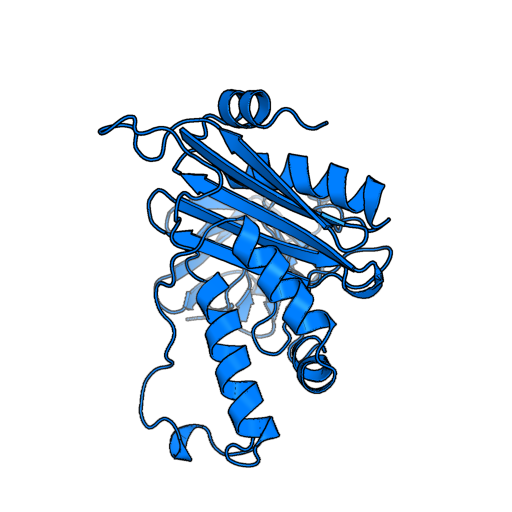1.00 92.56 239 ASP A O 1
ATOM 1784 N N . ASP A 1 240 ? 12.138 12.161 -15.253 1.00 91.81 240 ASP A N 1
ATOM 1785 C CA . ASP A 1 240 ? 13.466 12.728 -14.983 1.00 91.81 240 ASP A CA 1
ATOM 1786 C C . ASP A 1 240 ? 14.314 11.955 -13.940 1.00 91.81 240 ASP A C 1
ATOM 1788 O O . ASP A 1 240 ? 15.451 12.350 -13.652 1.00 91.81 240 ASP A O 1
ATOM 1792 N N . ASP A 1 241 ? 13.827 10.831 -13.390 1.00 93.50 241 ASP A N 1
ATOM 1793 C CA . ASP A 1 241 ? 14.635 9.872 -12.615 1.00 93.50 241 ASP A CA 1
ATOM 1794 C C . ASP A 1 241 ? 15.246 8.821 -13.553 1.00 93.50 241 ASP A C 1
ATOM 1796 O O . ASP A 1 241 ? 14.634 7.804 -13.892 1.00 93.50 241 ASP A O 1
ATOM 1800 N N . VAL A 1 242 ? 16.474 9.094 -13.996 1.00 96.44 242 VAL A N 1
ATOM 1801 C CA . VAL A 1 242 ? 17.212 8.249 -14.939 1.00 96.44 242 VAL A CA 1
ATOM 1802 C C . VAL A 1 242 ? 18.048 7.208 -14.198 1.00 96.44 242 VAL A C 1
ATOM 1804 O O . VAL A 1 242 ? 18.983 7.555 -13.475 1.00 96.44 242 VAL A O 1
ATOM 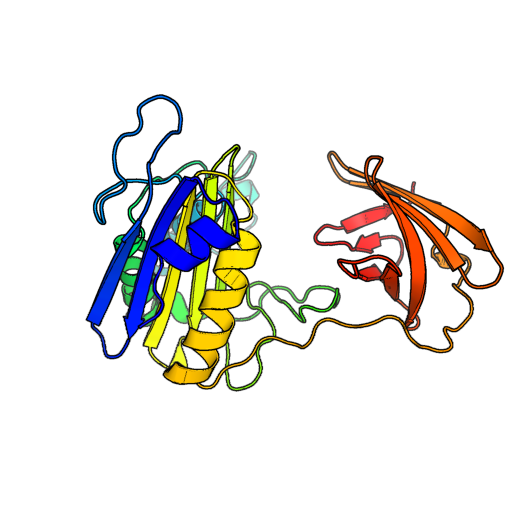1807 N N . ARG A 1 243 ? 17.772 5.924 -14.446 1.00 97.06 243 ARG A N 1
ATOM 1808 C CA . ARG A 1 243 ? 18.471 4.789 -13.818 1.00 97.06 243 ARG A CA 1
ATOM 1809 C C . ARG A 1 243 ? 18.801 3.678 -14.804 1.00 97.06 243 ARG A C 1
ATOM 1811 O O . ARG A 1 243 ? 18.191 3.572 -15.873 1.00 97.06 243 ARG A O 1
ATOM 1818 N N . GLU A 1 244 ? 19.763 2.833 -14.446 1.00 96.69 244 GLU A N 1
ATOM 1819 C CA . GLU A 1 244 ? 20.101 1.648 -15.233 1.00 96.69 244 GLU A CA 1
ATOM 1820 C C . GLU A 1 244 ? 19.339 0.413 -14.763 1.00 96.69 244 GLU A C 1
ATOM 1822 O O . GLU A 1 244 ? 19.236 0.117 -13.574 1.00 96.69 244 GLU A O 1
ATOM 1827 N N . PHE A 1 245 ? 18.842 -0.356 -15.726 1.00 97.81 245 PHE A N 1
ATOM 1828 C CA . PHE A 1 245 ? 18.085 -1.571 -15.489 1.00 97.81 245 PHE A CA 1
ATOM 1829 C C . PHE A 1 245 ? 18.699 -2.760 -16.223 1.00 97.81 245 PHE A C 1
ATOM 1831 O O . PHE A 1 245 ? 19.237 -2.643 -17.329 1.00 97.81 245 PHE A O 1
ATOM 1838 N N . VAL A 1 246 ? 18.560 -3.927 -15.601 1.00 97.50 246 VAL A N 1
ATOM 1839 C CA . VAL A 1 246 ? 18.921 -5.234 -16.160 1.00 97.50 246 VAL A CA 1
ATOM 1840 C C . VAL A 1 246 ? 17.707 -6.152 -16.195 1.00 97.50 246 VAL A C 1
ATOM 1842 O O . VAL A 1 246 ? 16.721 -5.912 -15.492 1.00 97.50 246 VAL A O 1
ATOM 1845 N N . ALA A 1 247 ? 17.776 -7.217 -16.995 1.00 97.00 247 ALA A N 1
ATOM 1846 C CA . ALA A 1 247 ? 16.758 -8.259 -16.985 1.00 97.00 247 ALA A CA 1
ATOM 1847 C C . ALA A 1 247 ? 16.723 -8.952 -15.610 1.00 97.00 247 ALA A C 1
ATOM 1849 O O . ALA A 1 247 ? 17.742 -9.450 -15.128 1.00 97.00 247 ALA A O 1
ATOM 1850 N N . LEU A 1 248 ? 15.547 -8.971 -14.976 1.00 96.81 248 LEU A N 1
ATOM 1851 C CA . LEU A 1 248 ? 15.284 -9.734 -13.750 1.00 96.81 248 LEU A CA 1
ATOM 1852 C C . LEU A 1 248 ? 14.690 -11.108 -14.080 1.00 96.81 248 LEU A C 1
ATOM 1854 O O . LEU A 1 248 ? 15.026 -12.112 -13.458 1.00 96.81 248 LEU A O 1
ATOM 1858 N N . ARG A 1 249 ? 13.770 -11.119 -15.042 1.00 95.38 249 ARG A N 1
ATOM 1859 C CA . ARG A 1 249 ? 13.075 -12.278 -15.615 1.00 95.38 249 ARG A CA 1
ATOM 1860 C C . ARG A 1 249 ? 12.629 -11.898 -17.025 1.00 95.38 249 ARG A C 1
ATOM 1862 O O . ARG A 1 249 ? 12.805 -10.750 -17.428 1.00 95.38 249 ARG A O 1
ATOM 1869 N N . ASP A 1 250 ? 12.035 -12.832 -17.758 1.00 94.69 250 ASP A N 1
ATOM 1870 C CA . ASP A 1 250 ? 11.619 -12.604 -19.143 1.00 94.69 250 ASP A CA 1
ATOM 1871 C C . ASP A 1 250 ? 10.774 -11.329 -19.286 1.00 94.69 250 ASP A C 1
ATOM 1873 O O . ASP A 1 250 ? 11.043 -10.494 -20.147 1.00 94.69 250 ASP A O 1
ATOM 1877 N N . ASP A 1 251 ? 9.777 -11.146 -18.424 1.00 95.88 251 ASP A N 1
ATOM 1878 C CA . ASP A 1 251 ? 8.825 -10.038 -18.473 1.00 95.88 251 ASP A CA 1
ATOM 1879 C C . ASP A 1 251 ? 9.146 -8.872 -17.527 1.00 95.88 251 ASP A C 1
ATOM 1881 O O . ASP A 1 251 ? 8.331 -7.956 -17.426 1.00 95.88 251 ASP A O 1
ATOM 1885 N N . ALA A 1 252 ? 10.301 -8.861 -16.846 1.00 97.25 252 ALA A N 1
ATOM 1886 C CA . ALA A 1 252 ? 10.608 -7.795 -15.897 1.00 97.25 252 ALA A CA 1
ATOM 1887 C C . ALA A 1 252 ? 12.060 -7.320 -15.892 1.00 97.25 252 ALA A C 1
ATOM 1889 O O . ALA A 1 252 ? 13.011 -8.090 -16.031 1.00 97.25 252 ALA A O 1
ATOM 1890 N N . LEU A 1 253 ? 12.202 -6.026 -15.622 1.00 97.62 253 LEU A N 1
ATOM 1891 C CA . LEU A 1 253 ? 13.462 -5.331 -15.419 1.00 97.62 253 LEU A CA 1
ATOM 1892 C C . LEU A 1 253 ? 13.628 -4.960 -13.950 1.00 97.62 253 LEU A C 1
ATOM 1894 O O . LEU A 1 253 ? 12.639 -4.721 -13.257 1.00 97.62 253 LEU A O 1
ATOM 1898 N N . ILE A 1 254 ? 14.871 -4.839 -13.496 1.00 97.62 254 ILE A N 1
ATOM 1899 C CA . ILE A 1 254 ? 15.203 -4.354 -12.154 1.00 97.62 254 ILE A CA 1
ATOM 1900 C C . ILE A 1 254 ? 16.299 -3.292 -12.196 1.00 97.62 254 ILE A C 1
ATOM 1902 O O . ILE A 1 254 ? 17.285 -3.449 -12.919 1.00 97.62 254 ILE A O 1
ATOM 1906 N N . ALA A 1 255 ? 16.118 -2.222 -11.419 1.00 97.06 255 ALA A N 1
ATOM 1907 C CA . ALA A 1 255 ? 17.091 -1.142 -11.297 1.00 97.06 255 ALA A CA 1
ATOM 1908 C C . ALA A 1 255 ? 18.356 -1.628 -10.579 1.00 97.06 255 ALA A C 1
ATOM 1910 O O . ALA A 1 255 ? 18.279 -2.301 -9.543 1.00 97.06 255 ALA A O 1
ATOM 1911 N N . LEU A 1 256 ? 19.522 -1.249 -11.094 1.00 95.19 256 LEU A N 1
ATOM 1912 C CA . LEU A 1 256 ? 20.811 -1.541 -10.469 1.00 95.19 256 LEU A CA 1
ATOM 1913 C C . LEU A 1 256 ? 21.032 -0.695 -9.215 1.00 95.19 256 LEU A C 1
ATOM 1915 O O . LEU A 1 256 ? 21.604 -1.170 -8.233 1.00 95.19 256 LEU A O 1
ATOM 1919 N N . GLU A 1 257 ? 20.553 0.543 -9.225 1.00 93.69 257 GLU A N 1
ATOM 1920 C CA . GLU A 1 257 ? 20.626 1.469 -8.107 1.00 93.69 257 GLU A CA 1
ATOM 1921 C C . GLU A 1 257 ? 19.552 1.166 -7.057 1.00 93.69 257 GLU A C 1
ATOM 1923 O O . GLU A 1 257 ? 18.449 0.702 -7.359 1.00 93.69 257 GLU A O 1
ATOM 1928 N N . ARG A 1 258 ? 19.861 1.466 -5.791 1.00 89.69 258 ARG A N 1
ATOM 1929 C CA . ARG A 1 258 ? 18.876 1.388 -4.709 1.00 89.69 258 ARG A CA 1
ATOM 1930 C C . ARG A 1 258 ? 17.990 2.645 -4.687 1.00 89.69 258 ARG A C 1
ATOM 1932 O O . ARG A 1 258 ? 18.512 3.738 -4.888 1.00 89.69 258 ARG A O 1
ATOM 1939 N N . PRO A 1 259 ? 16.691 2.516 -4.359 1.00 88.56 259 PRO A N 1
ATOM 1940 C CA . PRO A 1 259 ? 15.957 1.259 -4.182 1.00 88.56 259 PRO A CA 1
ATOM 1941 C C . PRO A 1 259 ? 15.760 0.512 -5.514 1.00 88.56 259 PRO A C 1
ATOM 1943 O O . PRO A 1 259 ? 15.439 1.132 -6.531 1.00 88.56 259 PRO A O 1
ATOM 1946 N N . HIS A 1 260 ? 15.926 -0.818 -5.484 1.00 93.00 260 HIS A N 1
ATOM 1947 C CA . HIS A 1 260 ? 15.827 -1.697 -6.656 1.00 93.00 260 HIS A CA 1
ATOM 1948 C C . HIS A 1 260 ? 14.380 -1.778 -7.160 1.00 93.00 260 HIS A C 1
ATOM 1950 O O . HIS A 1 260 ? 13.589 -2.617 -6.732 1.00 93.00 260 HIS A O 1
ATOM 1956 N N . THR A 1 261 ? 14.022 -0.862 -8.053 1.00 93.88 261 THR A N 1
ATOM 1957 C CA . THR A 1 261 ? 12.680 -0.775 -8.636 1.00 93.88 261 THR A CA 1
ATOM 1958 C C . THR A 1 261 ? 12.497 -1.869 -9.678 1.00 93.88 261 THR A C 1
ATOM 1960 O O . THR A 1 261 ? 13.393 -2.086 -10.490 1.00 93.88 261 THR A O 1
ATOM 1963 N N . VAL A 1 262 ? 11.342 -2.539 -9.679 1.00 96.12 262 VAL A N 1
ATOM 1964 C CA . VAL A 1 262 ? 11.003 -3.565 -10.674 1.00 96.12 262 VAL A CA 1
ATOM 1965 C C . VAL A 1 262 ? 9.940 -3.048 -11.631 1.00 96.12 262 VAL A C 1
ATOM 1967 O O . VAL A 1 262 ? 8.881 -2.587 -11.201 1.00 96.12 262 VAL A O 1
ATOM 1970 N N . LEU A 1 263 ? 10.210 -3.180 -12.928 1.00 96.81 263 LEU A N 1
ATOM 1971 C CA . LEU A 1 263 ? 9.274 -2.868 -14.006 1.00 96.81 263 LEU A CA 1
ATOM 1972 C C . LEU A 1 263 ? 8.805 -4.166 -14.646 1.00 96.81 263 LEU A C 1
ATOM 1974 O O . LEU A 1 263 ? 9.635 -5.026 -14.916 1.00 96.81 263 LEU A O 1
ATOM 1978 N N . VAL A 1 264 ? 7.512 -4.311 -14.924 1.00 97.25 264 VAL A N 1
ATOM 1979 C CA . VAL A 1 264 ? 6.962 -5.528 -15.545 1.00 97.25 264 VAL A CA 1
ATOM 1980 C C . VAL A 1 264 ? 6.248 -5.179 -16.842 1.00 97.25 264 VAL A C 1
ATOM 1982 O O . VAL A 1 264 ? 5.351 -4.345 -16.843 1.00 97.25 264 VAL A O 1
ATOM 1985 N N . LEU A 1 265 ? 6.611 -5.827 -17.943 1.00 97.12 265 LEU A N 1
ATOM 1986 C CA . LEU A 1 265 ? 5.962 -5.662 -19.238 1.00 97.12 265 LEU A CA 1
ATOM 1987 C C . LEU A 1 265 ? 4.875 -6.729 -19.424 1.00 97.12 265 LEU A C 1
ATOM 1989 O O . LEU A 1 265 ? 5.146 -7.928 -19.391 1.00 97.12 265 LEU A O 1
ATOM 1993 N N . LYS A 1 266 ? 3.633 -6.301 -19.660 1.00 94.12 266 LYS A N 1
ATOM 1994 C CA . LYS A 1 266 ? 2.502 -7.175 -20.000 1.00 94.12 266 LYS A CA 1
ATOM 1995 C C . LYS A 1 266 ? 1.830 -6.669 -21.274 1.00 94.12 266 LYS A C 1
ATOM 1997 O O . LYS A 1 266 ? 1.113 -5.673 -21.256 1.00 94.12 266 LYS A O 1
ATOM 2002 N N . GLY A 1 267 ? 2.055 -7.371 -22.386 1.00 92.06 267 GLY A N 1
ATOM 2003 C CA . GLY A 1 267 ? 1.656 -6.874 -23.706 1.00 92.06 267 GLY A CA 1
ATOM 2004 C C . GLY A 1 267 ? 2.366 -5.551 -23.999 1.00 92.06 267 GLY A C 1
ATOM 2005 O O . GLY A 1 267 ? 3.585 -5.479 -23.878 1.00 92.06 267 GLY A O 1
ATOM 2006 N N . ASP A 1 268 ? 1.596 -4.507 -24.300 1.00 92.62 268 ASP A N 1
ATOM 2007 C CA . ASP A 1 268 ? 2.106 -3.149 -24.544 1.00 92.62 268 ASP A CA 1
ATOM 2008 C C . ASP A 1 268 ? 2.052 -2.234 -23.305 1.00 92.62 268 ASP A C 1
ATOM 2010 O O . ASP A 1 268 ? 2.224 -1.018 -23.420 1.00 92.62 268 ASP A O 1
ATOM 2014 N N . LEU A 1 269 ? 1.798 -2.802 -22.119 1.00 95.38 269 LEU A N 1
ATOM 2015 C CA . LEU A 1 269 ? 1.741 -2.071 -20.854 1.00 95.38 269 LEU A CA 1
ATOM 2016 C C . LEU A 1 269 ? 2.997 -2.315 -20.019 1.00 95.38 269 LEU A C 1
ATOM 2018 O O . LEU A 1 269 ? 3.316 -3.457 -19.682 1.00 95.38 269 LEU A O 1
ATOM 2022 N N . LEU A 1 270 ? 3.670 -1.235 -19.627 1.00 96.88 270 LEU A N 1
ATOM 2023 C CA . LEU A 1 270 ? 4.769 -1.264 -18.668 1.00 96.88 270 LEU A CA 1
ATOM 2024 C C . LEU A 1 270 ? 4.253 -0.903 -17.272 1.00 96.88 270 LEU A C 1
ATOM 2026 O O . LEU A 1 270 ? 3.640 0.148 -17.072 1.00 96.88 270 LEU A O 1
ATOM 2030 N N . HIS A 1 271 ? 4.504 -1.781 -16.304 1.00 94.94 271 HIS A N 1
ATOM 2031 C CA . HIS A 1 271 ? 4.009 -1.673 -14.939 1.00 94.94 271 HIS A CA 1
ATOM 2032 C C . HIS A 1 271 ? 5.100 -1.283 -13.943 1.00 94.94 27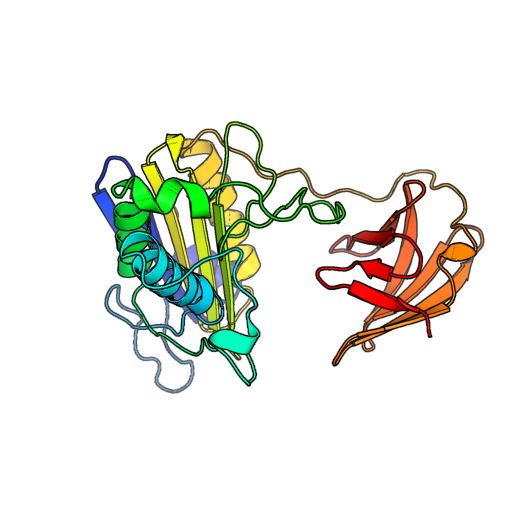1 HIS A C 1
ATOM 2034 O O . HIS A 1 271 ? 6.151 -1.914 -13.903 1.00 94.94 271 HIS A O 1
ATOM 2040 N N . PHE A 1 272 ? 4.814 -0.289 -13.098 1.00 90.44 272 PHE A N 1
ATOM 2041 C CA . PHE A 1 272 ? 5.747 0.289 -12.110 1.00 90.44 272 PHE A CA 1
ATOM 2042 C C . PHE A 1 272 ? 5.027 0.776 -10.837 1.00 90.44 272 PHE A C 1
ATOM 2044 O O . PHE A 1 272 ? 5.341 1.812 -10.260 1.00 90.44 272 PHE A O 1
ATOM 2051 N N . GLY A 1 273 ? 3.963 0.070 -10.442 1.00 82.19 273 GLY A N 1
ATOM 2052 C CA . GLY A 1 273 ? 2.956 0.560 -9.483 1.00 82.19 273 GLY A CA 1
ATOM 2053 C C . GLY A 1 273 ? 1.808 1.332 -10.151 1.00 82.19 273 GLY A C 1
ATOM 2054 O O . GLY A 1 273 ? 0.762 1.556 -9.546 1.00 82.19 273 GLY A O 1
ATOM 2055 N N . ARG A 1 274 ? 1.979 1.663 -11.432 1.00 86.12 274 ARG A N 1
ATOM 2056 C CA . ARG A 1 274 ? 0.954 2.088 -12.396 1.00 86.12 274 ARG A CA 1
ATOM 2057 C C . ARG A 1 274 ? 1.071 1.225 -13.652 1.00 86.12 274 ARG A C 1
ATOM 2059 O O . ARG A 1 274 ? 1.907 0.329 -13.674 1.00 86.12 274 ARG A O 1
ATOM 2066 N N . ALA A 1 275 ? 0.250 1.478 -14.668 1.00 90.38 275 ALA A N 1
ATOM 2067 C CA . ALA A 1 275 ? 0.382 0.865 -15.987 1.00 90.38 275 ALA A CA 1
ATOM 2068 C C . ALA A 1 275 ? 0.455 1.969 -17.047 1.00 90.38 275 ALA A C 1
ATOM 2070 O O . ALA A 1 275 ? -0.498 2.737 -17.177 1.00 90.38 275 ALA A O 1
ATOM 2071 N N . ALA A 1 276 ? 1.567 2.041 -17.779 1.00 94.50 276 ALA A N 1
ATOM 2072 C CA . ALA A 1 276 ? 1.766 2.965 -18.889 1.00 94.50 276 ALA A CA 1
ATOM 2073 C C . ALA A 1 276 ? 1.713 2.228 -20.224 1.00 94.50 276 ALA A C 1
ATOM 2075 O O . ALA A 1 276 ? 2.341 1.183 -20.383 1.00 94.50 276 ALA A O 1
ATOM 2076 N N . ALA A 1 277 ? 0.960 2.773 -21.175 1.00 94.81 277 ALA A N 1
ATOM 2077 C CA . ALA A 1 277 ? 0.825 2.198 -22.505 1.00 94.81 277 ALA A CA 1
ATOM 2078 C C . ALA A 1 277 ? 1.931 2.710 -23.419 1.00 94.81 277 ALA A C 1
ATOM 2080 O O . ALA A 1 277 ? 2.251 3.899 -23.391 1.00 94.81 277 ALA A O 1
ATOM 2081 N N . ARG A 1 278 ? 2.488 1.818 -24.237 1.00 95.88 278 ARG A N 1
ATOM 2082 C CA . ARG A 1 278 ? 3.432 2.182 -25.294 1.00 95.88 278 ARG A CA 1
ATOM 2083 C C . ARG A 1 278 ? 2.793 3.173 -26.276 1.00 95.88 278 ARG A C 1
ATOM 2085 O O . ARG A 1 278 ? 1.645 2.981 -26.680 1.00 95.88 278 ARG A O 1
ATOM 2092 N N . THR A 1 279 ? 3.546 4.198 -26.668 1.00 91.31 279 THR A N 1
ATOM 2093 C CA . THR A 1 279 ? 3.145 5.228 -27.647 1.00 91.31 279 THR A CA 1
ATOM 2094 C C . THR A 1 279 ? 4.087 5.304 -28.830 1.00 91.31 279 THR A C 1
ATOM 2096 O O . THR A 1 279 ? 5.299 5.088 -28.608 1.00 91.31 279 THR A O 1
#

Organism: NCBI:txid128104

Secondary structure (DSSP, 8-state):
---HHHHHHHTT-SEEEEEEEETTEEEEEEEEBS-TTT-PBP-TT--EE-GGGHHHHHHHHHHHHHHTTS--TTS-GGGT-SSSPP----EE-TTHHHHHHHHHHH-GGGSGGGS--EEPP-SSS--EE-SS-EE---BSS--EEEEEEETTEEEEEEEEGGGTEEEEEEEESSSHHHHHHHHHHHHIIIII--BPPPPP---SSPPPPPGGG-EEEEETTEEEEEEE-STTEEEEEETTEEEEEEEEETTEEEESSSS--EEEEETTEEESSSEEEE-

InterPro domains:
  IPR001466 Beta-lactamase-related [PF00144] (5-97)
  IPR012338 Beta-lactamase/transpeptidase-like [G3DSA:3.40.710.10] (3-85)
  IPR012338 Beta-lactamase/transpeptidase-like [G3DSA:3.40.710.10] (86-184)
  IPR012338 Beta-lactamase/transpeptidase-like [SSF56601] (4-191)
  IPR050491 Beta-lactamase AmpC-like [PTHR46825] (7-88)

Sequence (279 aa):
MIELQGLIDEHGVVGAQFAVLADGEITDVAAGVLSAGTRAPVTTESLFQIASITKVWTATLVQELVNEGRLDLDGPVCDVLPGWPAGSALAMSARDLPAFARMHLATPAFAVMREPQMLLPDCGNRASWGLGWELPGYSGGPVIGHHGANRGMASFLRIAPERGIAVALLTSGGAAREVFDDIIDNVFSELAGVRRPEPPTPPEAPELVDERFLGTYRCADHEVVVTQADHGRVRVDLDDDVREFVALRDDALIALERPHTVLVLKGDLLHFGRAAART

Foldseek 3Di:
DPPLQVLCVVQVFQKKKKWKDAPNDIDIDIAHAPDPVVRHGDDQFDKDWQALLQLVVVLVVVLVCVVVVNDDPPDDPCVPDVDDDDGDTDIGGQRVQLVVVLVLLPDPSNPQQLDFPAFDDCFQQRWGGGRSWIFTDKPPATKIWDKHDDVQKIKTWIDRSVRSMIMIMITGDGPRVSSVVVVCQVCCCPRVVIHTGDGDADDPDFDADDCLVAAWWDDDPWIWGWADDPGQWIWIQIPNPTFIWHDPDNQWIWTNDPPTTIWGDDPQWIDRVDTTGGD

pLDDT: mean 89.71, std 9.01, range [44.41, 98.12]

Radius of gyration: 20.49 Å; chains: 1; bounding box: 55×43×51 Å